Protein AF-A0A1J4TRE1-F1 (afdb_monomer_lite)

Structure (mmCIF, N/CA/C/O backbone):
data_AF-A0A1J4TRE1-F1
#
_entry.id   AF-A0A1J4TRE1-F1
#
loop_
_atom_site.group_PDB
_atom_site.id
_atom_site.type_symbol
_atom_site.label_atom_id
_atom_site.label_alt_id
_atom_site.label_comp_id
_atom_site.label_asym_id
_atom_site.label_entity_id
_atom_site.label_seq_id
_atom_site.pdbx_PDB_ins_code
_atom_site.Cartn_x
_atom_site.Cartn_y
_atom_site.Cartn_z
_atom_site.occupancy
_atom_site.B_iso_or_equiv
_atom_site.auth_seq_id
_atom_site.auth_comp_id
_atom_site.auth_asym_id
_atom_site.auth_atom_id
_atom_site.pdbx_PDB_model_num
ATOM 1 N N . MET A 1 1 ? -0.690 -12.722 19.734 1.00 59.72 1 MET A N 1
ATOM 2 C CA . MET A 1 1 ? -0.958 -13.624 18.593 1.00 59.72 1 MET A CA 1
ATOM 3 C C . MET A 1 1 ? 0.229 -13.499 17.655 1.00 59.72 1 MET A C 1
ATOM 5 O O . MET A 1 1 ? 0.713 -12.381 17.533 1.00 59.72 1 MET A O 1
ATOM 9 N N . ALA A 1 2 ? 0.776 -14.585 17.101 1.00 79.44 2 ALA A N 1
ATOM 10 C CA . ALA A 1 2 ? 1.912 -14.447 16.186 1.00 79.44 2 ALA A CA 1
ATOM 11 C C . ALA A 1 2 ? 1.437 -13.809 14.866 1.00 79.44 2 ALA A C 1
ATOM 13 O O . ALA A 1 2 ? 0.299 -14.026 14.460 1.00 79.44 2 ALA A O 1
ATOM 14 N N . GLU A 1 3 ? 2.286 -13.038 14.186 1.00 77.06 3 GLU A N 1
ATOM 15 C CA . GLU A 1 3 ? 1.974 -12.364 12.908 1.00 77.06 3 GLU A CA 1
ATOM 16 C C . GLU A 1 3 ? 1.335 -13.312 11.880 1.00 77.06 3 GLU A C 1
ATOM 18 O O . GLU A 1 3 ? 0.294 -13.013 11.297 1.00 77.06 3 GLU A O 1
ATOM 23 N N . LYS A 1 4 ? 1.909 -14.511 11.727 1.00 83.06 4 LYS A N 1
ATOM 24 C CA . LYS A 1 4 ? 1.388 -15.555 10.839 1.00 83.06 4 LYS A CA 1
ATOM 25 C C . LYS A 1 4 ? -0.062 -15.926 11.165 1.00 83.06 4 LYS A C 1
ATOM 27 O O . LYS A 1 4 ? -0.856 -16.160 10.258 1.00 83.06 4 LYS A O 1
ATOM 32 N N . ASP A 1 5 ? -0.424 -15.942 12.444 1.00 86.50 5 ASP A N 1
ATOM 33 C CA . ASP A 1 5 ? -1.793 -16.221 12.876 1.00 86.50 5 ASP A CA 1
ATOM 34 C C . ASP A 1 5 ? -2.732 -15.057 12.520 1.00 86.50 5 ASP A C 1
ATOM 36 O O . ASP A 1 5 ? -3.893 -15.292 12.178 1.00 86.50 5 ASP A O 1
ATOM 40 N N . MET A 1 6 ? -2.237 -13.810 12.539 1.00 87.31 6 MET A N 1
ATOM 41 C CA . MET A 1 6 ? -2.994 -12.634 12.091 1.00 87.31 6 MET A CA 1
ATOM 42 C C . MET A 1 6 ? -3.271 -12.683 10.593 1.00 87.31 6 MET A C 1
ATOM 44 O O . MET A 1 6 ? -4.428 -12.549 10.198 1.00 87.31 6 MET A O 1
ATOM 48 N N . VAL A 1 7 ? -2.251 -12.936 9.766 1.00 87.19 7 VAL A N 1
ATOM 49 C CA . VAL A 1 7 ? -2.420 -13.057 8.306 1.00 87.19 7 VAL A CA 1
ATOM 50 C C . VAL A 1 7 ? -3.433 -14.156 7.986 1.00 87.19 7 VAL A C 1
ATOM 52 O O . VAL A 1 7 ? -4.379 -13.920 7.236 1.00 87.19 7 VAL A O 1
ATOM 55 N N . ILE A 1 8 ? -3.318 -15.328 8.622 1.00 89.69 8 ILE A N 1
ATOM 56 C CA . ILE A 1 8 ? -4.273 -16.437 8.452 1.00 89.69 8 ILE A CA 1
ATOM 57 C C . ILE A 1 8 ? -5.691 -16.019 8.867 1.00 89.69 8 ILE A C 1
ATOM 59 O O . ILE A 1 8 ? -6.657 -16.339 8.172 1.00 89.69 8 ILE A O 1
ATOM 63 N N . SER A 1 9 ? -5.835 -15.318 9.993 1.00 88.88 9 SER A N 1
ATOM 64 C CA . SER A 1 9 ? -7.131 -14.840 10.485 1.00 88.88 9 SER A CA 1
ATOM 65 C C . SER A 1 9 ? -7.786 -13.858 9.507 1.00 88.88 9 SER A C 1
ATOM 67 O O . SER A 1 9 ? -8.938 -14.047 9.109 1.00 88.88 9 SER A O 1
ATOM 69 N N . HIS A 1 10 ? -7.039 -12.851 9.046 1.00 89.81 10 HIS A N 1
ATOM 70 C CA . HIS A 1 10 ? -7.529 -11.873 8.074 1.00 89.81 10 HIS A CA 1
ATOM 71 C C . HIS A 1 10 ? -7.847 -12.518 6.722 1.00 89.81 10 HIS A C 1
ATOM 73 O O . HIS A 1 10 ? -8.890 -12.217 6.145 1.00 89.81 10 HIS A O 1
ATOM 79 N N . THR A 1 11 ? -7.022 -13.465 6.272 1.00 89.88 11 THR A N 1
ATOM 80 C CA . THR A 1 11 ? -7.242 -14.242 5.043 1.00 89.88 11 THR A CA 1
ATOM 81 C C . THR A 1 11 ? -8.554 -15.016 5.107 1.00 89.88 11 THR A C 1
ATOM 83 O O . THR A 1 11 ? -9.373 -14.916 4.198 1.00 89.88 11 THR A O 1
ATOM 86 N N . LYS A 1 12 ? -8.820 -15.729 6.210 1.00 89.44 12 LYS A N 1
ATOM 87 C CA . LYS A 1 12 ? -10.092 -16.448 6.402 1.00 89.44 12 LYS A CA 1
ATOM 88 C C . LYS A 1 12 ? -11.298 -15.512 6.347 1.00 89.44 12 LYS A C 1
ATOM 90 O O . LYS A 1 12 ? -12.288 -15.843 5.700 1.00 89.44 12 LYS A O 1
ATOM 95 N N . ALA A 1 13 ? -11.210 -14.353 7.000 1.00 85.56 13 ALA A N 1
ATOM 96 C CA . ALA A 1 13 ? -12.284 -13.361 6.984 1.00 85.56 13 ALA A CA 1
ATOM 97 C C . ALA A 1 13 ? -12.532 -12.804 5.571 1.00 85.56 13 ALA A C 1
ATOM 99 O O . ALA A 1 13 ? -13.679 -12.680 5.151 1.00 85.56 13 ALA A O 1
ATOM 100 N N . LEU A 1 14 ? -11.466 -12.511 4.821 1.00 87.06 14 LEU A N 1
ATOM 101 C CA . LEU A 1 14 ? -11.552 -12.037 3.438 1.00 87.06 14 LEU A CA 1
ATOM 102 C C . LEU A 1 14 ? -12.154 -13.093 2.508 1.00 87.06 14 LEU A C 1
ATOM 104 O O . LEU A 1 14 ? -13.050 -12.781 1.730 1.00 87.06 14 LEU A O 1
ATOM 108 N N . LEU A 1 15 ? -11.721 -14.350 2.617 1.00 87.62 15 LEU A N 1
ATOM 109 C CA . LEU A 1 15 ? -12.290 -15.450 1.837 1.00 87.62 15 LEU A CA 1
ATOM 110 C C . LEU A 1 15 ? -13.786 -15.623 2.122 1.00 87.62 15 LEU A C 1
ATOM 112 O O . LEU A 1 15 ? -14.568 -15.744 1.183 1.00 87.62 15 LEU A O 1
ATOM 116 N N . ALA A 1 16 ? -14.201 -15.565 3.392 1.00 84.75 16 ALA A N 1
ATOM 117 C CA . ALA A 1 16 ? -15.616 -15.612 3.759 1.00 84.75 16 ALA A CA 1
ATOM 118 C C . ALA A 1 16 ? -16.402 -14.445 3.136 1.00 84.75 16 ALA A C 1
ATOM 120 O O . ALA A 1 16 ? -17.448 -14.664 2.524 1.00 84.75 16 ALA A O 1
ATOM 121 N N . TYR A 1 17 ? -15.867 -13.225 3.202 1.00 79.56 17 TYR A N 1
ATOM 122 C CA . TYR A 1 17 ? -16.469 -12.052 2.566 1.00 79.56 17 TYR A CA 1
ATOM 123 C C . TYR A 1 17 ? -16.642 -12.231 1.054 1.00 79.56 17 TYR A C 1
ATOM 125 O O . TYR A 1 17 ? -17.710 -11.965 0.518 1.00 79.56 17 TYR A O 1
ATOM 133 N N . PHE A 1 18 ? -15.650 -12.773 0.346 1.00 75.44 18 PHE A N 1
ATOM 134 C CA . PHE A 1 18 ? -15.783 -12.998 -1.097 1.00 75.44 18 PHE A CA 1
ATOM 135 C C . PHE A 1 18 ? -16.802 -14.080 -1.479 1.00 75.44 18 PHE A C 1
ATOM 137 O O . PHE A 1 18 ? -17.162 -14.167 -2.654 1.00 75.44 18 PHE A O 1
ATOM 144 N N . THR A 1 19 ? -17.286 -14.870 -0.516 1.00 75.00 19 THR A N 1
ATOM 145 C CA . THR A 1 19 ? -18.362 -15.855 -0.721 1.00 75.00 19 THR A CA 1
ATOM 146 C C . THR A 1 19 ? -19.760 -15.328 -0.390 1.00 75.00 19 THR A C 1
ATOM 148 O O . THR A 1 19 ? -20.746 -15.924 -0.823 1.00 75.00 19 THR A O 1
ATOM 151 N N . VAL A 1 20 ? -19.874 -14.205 0.327 1.00 65.69 20 VAL A N 1
ATOM 152 C CA . VAL A 1 20 ? -21.154 -13.646 0.784 1.00 65.69 20 VAL A CA 1
ATOM 153 C C . VAL A 1 20 ? -21.282 -12.207 0.288 1.00 65.69 20 VAL A C 1
ATOM 155 O O . VAL A 1 20 ? -20.451 -11.360 0.589 1.00 65.69 20 VAL A O 1
ATOM 158 N N . LYS A 1 21 ? -22.337 -11.894 -0.476 1.00 54.06 21 LYS A N 1
ATOM 159 C CA . LYS A 1 21 ? -22.623 -10.502 -0.858 1.00 54.06 21 LYS A CA 1
ATOM 160 C C . LYS A 1 21 ? -23.044 -9.722 0.380 1.00 54.06 21 LYS A C 1
ATOM 162 O O . LYS A 1 21 ? -24.161 -9.894 0.857 1.00 54.06 21 LYS A O 1
ATOM 167 N N . ASP A 1 22 ? -22.150 -8.882 0.874 1.00 57.28 22 ASP A N 1
ATOM 168 C CA . ASP A 1 22 ? -22.433 -8.040 2.025 1.00 57.28 22 ASP A CA 1
ATOM 169 C C . ASP A 1 22 ? -23.392 -6.895 1.650 1.00 57.28 22 ASP A C 1
ATOM 171 O O . ASP A 1 22 ? -23.288 -6.306 0.569 1.00 57.28 22 ASP A O 1
ATOM 175 N N . THR A 1 23 ? -24.352 -6.618 2.534 1.00 53.03 23 THR A N 1
ATOM 176 C C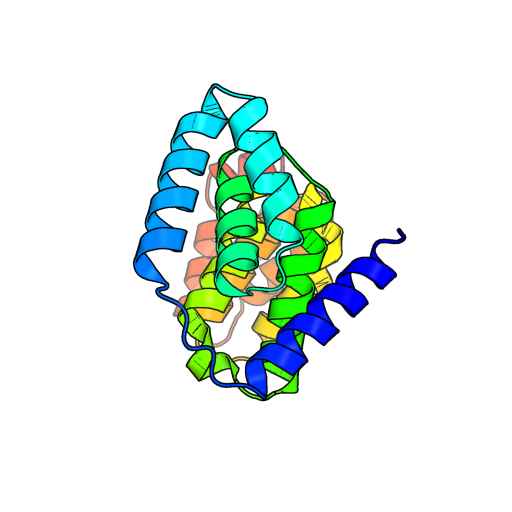A . THR A 1 23 ? -25.500 -5.714 2.310 1.00 53.03 23 THR A CA 1
ATOM 177 C C . THR A 1 23 ? -25.511 -4.490 3.233 1.00 53.03 23 THR A C 1
ATOM 179 O O . THR A 1 23 ? -26.539 -3.827 3.354 1.00 53.03 23 THR A O 1
ATOM 182 N N . GLU A 1 24 ? -24.407 -4.171 3.908 1.00 60.53 24 GLU A N 1
ATOM 183 C CA . GLU A 1 24 ? -24.349 -3.009 4.806 1.00 60.53 24 GLU A CA 1
ATOM 184 C C . GLU A 1 24 ? -24.150 -1.665 4.082 1.00 60.53 24 GLU A C 1
ATOM 186 O O . GLU A 1 24 ? -23.524 -1.577 3.021 1.00 60.53 24 GLU A O 1
ATOM 191 N N . ASP A 1 25 ? -24.671 -0.594 4.696 1.00 66.06 25 ASP A N 1
ATOM 192 C CA . ASP A 1 25 ? -24.562 0.789 4.222 1.00 66.06 25 ASP A CA 1
ATOM 193 C C . ASP A 1 25 ? -23.123 1.319 4.368 1.00 66.06 25 ASP A C 1
ATOM 195 O O . ASP A 1 25 ? -22.737 1.986 5.332 1.00 66.06 25 ASP A O 1
ATOM 199 N N . TYR A 1 26 ? -22.309 0.984 3.369 1.00 69.12 26 TYR A N 1
ATOM 200 C CA . TYR A 1 26 ? -20.893 1.323 3.245 1.00 69.12 26 TYR A CA 1
ATOM 201 C C . TYR A 1 26 ? -20.577 2.813 3.453 1.00 69.12 26 TYR A C 1
ATOM 203 O O . TYR A 1 26 ? -19.508 3.148 3.968 1.00 69.12 26 TYR A O 1
ATOM 211 N N . ARG A 1 27 ? -21.483 3.722 3.063 1.00 72.88 27 ARG A N 1
ATOM 212 C CA . ARG A 1 27 ? -21.209 5.169 3.095 1.00 72.88 27 ARG A CA 1
ATOM 213 C C . ARG A 1 27 ? -21.063 5.699 4.516 1.00 72.88 27 ARG A C 1
ATOM 215 O O . ARG A 1 27 ? -20.089 6.388 4.799 1.00 72.88 27 ARG A O 1
ATOM 222 N N . SER A 1 28 ? -21.969 5.326 5.418 1.00 76.88 28 SER A N 1
ATOM 223 C CA . SER A 1 28 ? -21.939 5.805 6.807 1.00 76.88 28 SER A CA 1
ATOM 224 C C . SER A 1 28 ? -20.684 5.338 7.559 1.00 76.88 28 SER A C 1
ATOM 226 O O . SER A 1 28 ? -20.079 6.103 8.318 1.00 76.88 28 SER A O 1
ATOM 228 N N . ILE A 1 29 ? -20.244 4.103 7.299 1.00 80.25 29 ILE A N 1
ATOM 229 C CA . ILE A 1 29 ? -19.014 3.540 7.869 1.00 80.25 29 ILE A CA 1
ATOM 230 C C . ILE A 1 29 ? -17.786 4.294 7.352 1.00 80.25 29 ILE A C 1
ATOM 232 O O . ILE A 1 29 ? -16.913 4.663 8.140 1.00 80.25 29 ILE A O 1
ATOM 236 N N . TYR A 1 30 ? -17.720 4.542 6.042 1.00 82.69 30 TYR A N 1
ATOM 237 C CA . TYR A 1 30 ? -16.598 5.251 5.434 1.00 82.69 30 TYR A CA 1
ATOM 238 C C . TYR A 1 30 ? -16.451 6.678 5.979 1.00 82.69 30 TYR A C 1
ATOM 240 O O . TYR A 1 30 ? -15.351 7.068 6.371 1.00 82.69 30 TYR A O 1
ATOM 248 N N . ASP A 1 31 ? -17.553 7.426 6.077 1.00 87.19 31 ASP A N 1
ATOM 249 C CA . ASP A 1 31 ? -17.539 8.797 6.600 1.00 87.19 31 ASP A CA 1
ATOM 250 C C . ASP A 1 31 ? -17.068 8.838 8.062 1.00 87.19 31 ASP A C 1
ATOM 252 O O . ASP A 1 31 ? -16.237 9.669 8.430 1.00 87.19 31 ASP A O 1
ATOM 256 N N . THR A 1 32 ? -17.505 7.868 8.872 1.00 88.56 32 THR A N 1
ATOM 257 C CA . THR A 1 32 ? -17.070 7.734 10.271 1.00 88.56 32 THR A CA 1
ATOM 258 C C . THR A 1 32 ? -15.569 7.447 10.377 1.00 88.56 32 THR A C 1
ATOM 260 O O . THR A 1 32 ? -14.871 8.035 11.203 1.00 88.56 32 THR A O 1
ATOM 263 N N . ILE A 1 33 ? -15.039 6.543 9.547 1.00 91.56 33 ILE A N 1
ATOM 264 C CA . ILE A 1 33 ? -13.604 6.218 9.544 1.00 91.56 33 ILE A CA 1
ATOM 265 C C . ILE A 1 33 ? -12.779 7.424 9.088 1.00 91.56 33 ILE A C 1
ATOM 267 O O . ILE A 1 33 ? -11.728 7.706 9.667 1.00 91.56 33 ILE A O 1
ATOM 271 N N . LYS A 1 34 ? -13.271 8.172 8.097 1.00 90.25 34 LYS A N 1
ATOM 272 C CA . LYS A 1 34 ? -12.626 9.395 7.621 1.00 90.25 34 LYS A CA 1
ATOM 273 C C . LYS A 1 34 ? -12.533 10.455 8.721 1.00 90.25 34 LYS A C 1
ATOM 275 O O . LYS A 1 34 ? -11.462 11.032 8.900 1.00 90.25 34 LYS A O 1
ATOM 280 N N . GLU A 1 35 ? -13.602 10.673 9.483 1.00 91.81 35 GLU A N 1
ATOM 281 C CA . GLU A 1 35 ? -13.588 11.591 10.630 1.00 91.81 35 GLU A CA 1
ATOM 282 C C . GLU A 1 35 ? -12.610 11.115 11.716 1.00 91.81 35 GLU A C 1
ATOM 284 O O . GLU A 1 35 ? -11.786 11.885 12.212 1.00 91.81 35 GLU A O 1
ATOM 289 N N . LEU A 1 36 ? -12.623 9.816 12.037 1.00 91.12 36 LEU A N 1
ATOM 290 C CA . LEU A 1 36 ? -11.675 9.232 12.989 1.00 91.12 36 LEU A CA 1
ATOM 291 C C . LEU A 1 36 ? -10.221 9.414 12.546 1.00 91.12 36 LEU A C 1
ATOM 293 O O . LEU A 1 36 ? -9.364 9.677 13.391 1.00 91.12 36 LEU A O 1
ATOM 297 N N . ARG A 1 37 ? -9.932 9.315 11.244 1.00 91.88 37 ARG A N 1
ATOM 298 C CA . ARG A 1 37 ? -8.603 9.595 10.686 1.00 91.88 37 ARG A CA 1
ATOM 299 C C . ARG A 1 37 ? -8.187 11.036 10.958 1.00 91.88 37 ARG A C 1
ATOM 301 O O . ARG A 1 37 ? -7.088 11.254 11.458 1.00 91.88 37 ARG A O 1
ATOM 308 N N . GLU A 1 38 ? -9.052 12.005 10.678 1.00 92.31 38 GLU A N 1
ATOM 309 C CA . GLU A 1 38 ? -8.764 13.425 10.923 1.00 92.31 38 GLU A CA 1
ATOM 310 C C . GLU A 1 38 ? -8.499 13.695 12.413 1.00 92.31 38 GLU A C 1
ATOM 312 O O . GLU A 1 38 ? -7.501 14.321 12.767 1.00 92.31 38 GLU A O 1
ATOM 317 N N . LEU A 1 39 ? -9.316 13.124 13.301 1.00 91.19 39 LEU A N 1
ATOM 318 C CA . LEU A 1 39 ? -9.144 13.262 14.750 1.00 91.19 39 LEU A CA 1
ATOM 319 C C . LEU A 1 39 ? -7.900 12.542 15.285 1.00 91.19 39 LEU A C 1
ATOM 321 O O . LEU A 1 39 ? -7.310 12.973 16.278 1.00 91.19 39 LEU A O 1
ATOM 325 N N . SER A 1 40 ? -7.487 11.443 14.654 1.00 89.69 40 SER A N 1
ATOM 326 C CA . SER A 1 40 ? -6.373 10.615 15.129 1.00 89.69 40 SER A CA 1
ATOM 327 C C . SER A 1 40 ? -5.008 11.301 15.064 1.00 89.69 40 SER A C 1
ATOM 329 O O . SER A 1 40 ? -4.102 10.895 15.789 1.00 89.69 40 SER A O 1
ATOM 331 N N . PHE A 1 41 ? -4.866 12.377 14.282 1.00 87.19 41 PHE A N 1
ATOM 332 C CA . PHE A 1 41 ? -3.655 13.204 14.286 1.00 87.19 41 PHE A CA 1
ATOM 333 C C . PHE A 1 41 ? -3.433 13.938 15.615 1.00 87.19 41 PHE A C 1
ATOM 335 O O . PHE A 1 41 ? -2.298 14.283 15.936 1.00 87.19 41 PHE A O 1
ATOM 342 N N . SER A 1 42 ? -4.494 14.163 16.393 1.00 87.75 42 SER A N 1
ATOM 343 C CA . SER A 1 42 ? -4.446 14.892 17.667 1.00 87.75 42 SER A CA 1
ATOM 344 C C . SER A 1 42 ? -5.063 14.134 18.848 1.00 87.75 42 SER A C 1
ATOM 346 O O . SER A 1 42 ? -5.134 14.683 19.945 1.00 87.75 42 SER A O 1
ATOM 348 N N . SER A 1 43 ? -5.546 12.901 18.653 1.00 89.12 43 SER A N 1
ATOM 349 C CA . SER A 1 43 ? -6.264 12.133 19.678 1.00 89.12 43 SER A CA 1
ATOM 350 C C . SER A 1 43 ? -5.901 10.650 19.668 1.00 89.12 43 SER A C 1
ATOM 352 O O . SER A 1 43 ? -6.302 9.890 18.780 1.00 89.12 43 SER A O 1
ATOM 354 N N . ASP A 1 44 ? -5.236 10.204 20.737 1.00 87.69 44 ASP A N 1
ATOM 355 C CA . ASP A 1 44 ? -4.960 8.783 20.971 1.00 87.69 44 ASP A CA 1
ATOM 356 C C . ASP A 1 44 ? -6.243 7.958 21.126 1.00 87.69 44 ASP A C 1
ATOM 358 O O . ASP A 1 44 ? -6.262 6.771 20.807 1.00 87.69 44 ASP A O 1
ATOM 362 N N . VAL A 1 45 ? -7.348 8.568 21.569 1.00 89.12 45 VAL A N 1
ATOM 363 C CA . VAL A 1 45 ? -8.648 7.886 21.660 1.00 89.12 45 VAL A CA 1
ATOM 364 C C . VAL A 1 45 ? -9.164 7.528 20.267 1.00 89.12 45 VAL A C 1
ATOM 366 O O . VAL A 1 45 ? -9.589 6.391 20.050 1.00 89.12 45 VAL A O 1
ATOM 369 N N . ALA A 1 46 ? -9.088 8.460 19.312 1.00 89.31 46 ALA A N 1
ATOM 370 C CA . ALA A 1 46 ? -9.505 8.220 17.929 1.00 89.31 46 ALA A CA 1
ATOM 371 C C . ALA A 1 46 ? -8.605 7.180 17.248 1.00 89.31 46 ALA A C 1
ATOM 373 O O . ALA A 1 46 ? -9.094 6.237 16.625 1.00 89.31 46 ALA A O 1
ATOM 374 N N . LYS A 1 47 ? -7.291 7.272 17.463 1.00 88.69 47 LYS A N 1
ATOM 375 C CA . LYS A 1 47 ? -6.326 6.272 16.996 1.00 88.69 47 LYS A CA 1
ATOM 376 C C . LYS A 1 47 ? -6.601 4.878 17.572 1.00 88.69 47 LYS A C 1
ATOM 378 O O . LYS A 1 47 ? -6.694 3.912 16.823 1.00 88.69 47 LYS A O 1
ATOM 383 N N . ASN A 1 48 ? -6.823 4.766 18.882 1.00 88.75 48 ASN A N 1
ATOM 384 C CA . ASN A 1 48 ? -7.190 3.501 19.527 1.00 88.75 48 ASN A CA 1
ATOM 385 C C . ASN A 1 48 ? -8.532 2.956 19.027 1.00 88.75 48 ASN A C 1
ATOM 387 O O . ASN A 1 48 ? -8.734 1.742 18.992 1.00 88.75 48 ASN A O 1
ATOM 391 N N . LYS A 1 49 ? -9.464 3.830 18.630 1.00 90.88 49 LYS A N 1
ATOM 392 C CA . LYS A 1 49 ? -10.708 3.399 17.991 1.00 90.88 49 LYS A CA 1
ATOM 393 C C . LYS A 1 49 ? -10.432 2.782 16.620 1.00 90.88 49 LYS A C 1
ATOM 395 O O . LYS A 1 49 ? -10.924 1.683 16.385 1.00 90.88 49 LYS A O 1
ATOM 400 N N . LEU A 1 50 ? -9.616 3.414 15.774 1.00 90.94 50 LEU A N 1
ATOM 401 C CA . LEU A 1 50 ? -9.196 2.848 14.483 1.00 90.94 50 LEU A CA 1
ATOM 402 C C . LEU A 1 50 ? -8.488 1.492 14.654 1.00 90.94 50 LEU A C 1
ATOM 404 O O . LEU A 1 50 ? -8.804 0.545 13.939 1.00 90.94 50 LEU A O 1
ATOM 408 N N . LEU A 1 51 ? -7.616 1.358 15.660 1.00 90.19 51 LEU A N 1
ATOM 409 C CA . LEU A 1 51 ? -6.955 0.087 15.998 1.00 90.19 51 LEU A CA 1
ATOM 410 C C . LEU A 1 51 ? -7.932 -1.021 16.396 1.00 90.19 51 LEU A C 1
ATOM 412 O O . LEU A 1 51 ? -7.708 -2.189 16.114 1.00 90.19 51 LEU A O 1
ATOM 416 N N . LYS A 1 52 ? -9.051 -0.696 17.038 1.00 89.94 52 LYS A N 1
ATOM 417 C CA . LYS A 1 52 ? -10.073 -1.713 17.325 1.00 89.94 52 LYS A CA 1
ATOM 418 C C . LYS A 1 52 ? -10.820 -2.137 16.061 1.00 89.94 52 LYS A C 1
ATOM 420 O O . LYS A 1 52 ? -11.234 -3.287 15.955 1.00 89.94 52 LYS A O 1
ATOM 425 N N . LEU A 1 53 ? -10.994 -1.224 15.108 1.00 90.44 53 LEU A N 1
ATOM 426 C CA . LEU A 1 53 ? -11.772 -1.463 13.893 1.00 90.44 53 LEU A CA 1
ATOM 427 C C . LEU A 1 53 ? -11.056 -2.358 12.868 1.00 90.44 53 LEU A C 1
ATOM 429 O O . LEU A 1 53 ? -11.738 -2.999 12.071 1.00 90.44 53 LEU A O 1
ATOM 433 N N . ILE A 1 54 ? -9.726 -2.509 12.924 1.00 90.50 54 ILE A N 1
ATOM 434 C CA . ILE A 1 54 ? -9.014 -3.499 12.085 1.00 90.50 54 ILE A CA 1
ATOM 435 C C . ILE A 1 54 ? -9.376 -4.955 12.437 1.00 90.50 54 ILE A C 1
ATOM 437 O O . ILE A 1 54 ? -9.178 -5.865 11.633 1.00 90.50 54 ILE A O 1
ATOM 441 N N . TYR A 1 55 ? -9.984 -5.182 13.603 1.00 88.00 55 TYR A N 1
ATOM 442 C CA . TYR A 1 55 ? -10.524 -6.480 14.014 1.00 88.00 55 TYR A CA 1
ATOM 443 C C . TYR A 1 55 ? -12.014 -6.650 13.690 1.00 88.00 55 TYR A C 1
ATOM 445 O O . TYR A 1 55 ? -12.600 -7.662 14.062 1.00 88.00 55 TYR A O 1
ATOM 453 N N . SER A 1 56 ? -12.634 -5.690 12.995 1.00 86.69 56 SER A N 1
ATOM 454 C CA . SER A 1 56 ? -14.029 -5.797 12.558 1.00 86.69 56 SER A CA 1
ATOM 455 C C . SER A 1 56 ? -14.248 -7.025 11.667 1.00 86.69 56 SER A C 1
ATOM 457 O O . SER A 1 56 ? -13.378 -7.402 10.873 1.00 86.69 56 SER A O 1
ATOM 459 N N . GLU A 1 57 ? -15.424 -7.640 11.767 1.00 82.94 57 GLU A N 1
ATOM 460 C CA . GLU A 1 57 ? -15.855 -8.691 10.838 1.00 82.94 57 GLU A CA 1
ATOM 461 C C . GLU A 1 57 ? -16.146 -8.107 9.448 1.00 82.94 57 GLU A C 1
ATOM 463 O O . GLU A 1 57 ? -15.822 -8.731 8.438 1.00 82.94 57 GLU A O 1
ATOM 468 N N . ASN A 1 58 ? -16.629 -6.860 9.393 1.00 84.56 58 ASN A N 1
ATOM 469 C CA . ASN A 1 58 ? -16.862 -6.131 8.152 1.00 84.56 58 ASN A CA 1
ATOM 470 C C . ASN A 1 58 ? -15.524 -5.749 7.485 1.00 84.56 58 ASN A C 1
ATOM 472 O O . ASN A 1 58 ? -14.712 -4.993 8.036 1.00 84.56 58 ASN A O 1
ATOM 476 N N . ILE A 1 59 ? -15.299 -6.257 6.270 1.00 83.69 59 ILE A N 1
ATOM 477 C CA . ILE A 1 59 ? -14.046 -6.064 5.525 1.00 83.69 59 ILE A CA 1
ATOM 478 C C . ILE A 1 59 ? -13.816 -4.607 5.132 1.00 83.69 59 ILE A C 1
ATOM 480 O O . ILE A 1 59 ? -12.689 -4.129 5.246 1.00 83.69 59 ILE A O 1
ATOM 484 N N . ASN A 1 60 ? -14.858 -3.873 4.740 1.00 85.56 60 ASN A N 1
ATOM 485 C CA . ASN A 1 60 ? -14.722 -2.460 4.380 1.00 85.56 60 ASN A CA 1
ATOM 486 C C . ASN A 1 60 ? -14.258 -1.627 5.580 1.00 85.56 60 ASN A C 1
ATOM 488 O O . ASN A 1 60 ? -13.343 -0.815 5.461 1.00 85.56 60 ASN A O 1
ATOM 492 N N . THR A 1 61 ? -14.840 -1.883 6.753 1.00 88.56 61 THR A N 1
ATOM 493 C CA . THR A 1 61 ? -14.446 -1.252 8.018 1.00 88.56 61 THR A CA 1
ATOM 494 C C . THR A 1 61 ? -12.985 -1.537 8.330 1.00 88.56 61 THR A C 1
ATOM 496 O O . THR A 1 61 ? -12.219 -0.621 8.628 1.00 88.56 61 THR A O 1
ATOM 499 N N . LYS A 1 62 ? -12.593 -2.809 8.232 1.00 90.00 62 LYS A N 1
ATOM 500 C CA . LYS A 1 62 ? -11.229 -3.274 8.485 1.00 90.00 62 LYS A CA 1
ATOM 501 C C . LYS A 1 62 ? -10.218 -2.599 7.557 1.00 90.00 62 LYS A C 1
ATOM 503 O O . LYS A 1 62 ? -9.248 -2.021 8.042 1.00 90.00 62 LYS A O 1
ATOM 508 N N . MET A 1 63 ? -10.474 -2.626 6.250 1.00 89.44 63 MET A N 1
ATOM 509 C CA . MET A 1 63 ? -9.575 -2.085 5.229 1.00 89.44 63 MET A CA 1
ATOM 510 C C . MET A 1 63 ? -9.431 -0.568 5.320 1.00 89.44 63 MET A C 1
ATOM 512 O O . MET A 1 63 ? -8.311 -0.063 5.316 1.00 89.44 63 MET A O 1
ATOM 516 N N . HIS A 1 64 ? -10.534 0.168 5.466 1.00 90.56 64 HIS A N 1
ATOM 517 C CA . HIS A 1 64 ? -10.474 1.629 5.592 1.00 90.56 64 HIS A CA 1
ATOM 518 C C . HIS A 1 64 ? -9.849 2.078 6.909 1.00 90.56 64 HIS A C 1
ATOM 520 O O . HIS A 1 64 ? -9.152 3.091 6.945 1.00 90.56 64 HIS A O 1
ATOM 526 N N . SER A 1 65 ? -10.043 1.323 7.993 1.00 91.50 65 SER A N 1
ATOM 527 C CA . SER A 1 65 ? -9.385 1.621 9.271 1.00 91.50 65 SER A CA 1
ATOM 528 C C . SER A 1 65 ? -7.878 1.390 9.185 1.00 91.50 65 SER A C 1
ATOM 530 O O . SER A 1 65 ? -7.104 2.230 9.643 1.00 91.50 65 SER A O 1
ATOM 532 N N . ALA A 1 66 ? -7.459 0.290 8.552 1.00 91.50 66 ALA A N 1
ATOM 533 C CA . ALA A 1 66 ? -6.058 -0.008 8.268 1.00 91.50 66 ALA A CA 1
ATOM 534 C C . ALA A 1 66 ? -5.418 1.074 7.379 1.00 91.50 66 ALA A C 1
ATOM 536 O O . ALA A 1 66 ? -4.345 1.591 7.697 1.00 91.50 66 ALA A O 1
ATOM 537 N N . GLU A 1 67 ? -6.102 1.483 6.307 1.00 91.25 67 GLU A N 1
ATOM 538 C CA . GLU A 1 67 ? -5.660 2.578 5.439 1.00 91.25 67 GLU A CA 1
ATOM 539 C C . GLU A 1 67 ? -5.524 3.888 6.219 1.00 91.25 67 GLU A C 1
ATOM 541 O O . GLU A 1 67 ? -4.476 4.533 6.161 1.00 91.25 67 GLU A O 1
ATOM 546 N N . SER A 1 68 ? -6.521 4.237 7.030 1.00 91.38 68 SER A N 1
ATOM 547 C CA . SER A 1 68 ? -6.514 5.459 7.836 1.00 91.38 68 SER A CA 1
ATOM 548 C C . SER A 1 68 ? -5.352 5.497 8.823 1.00 91.38 68 SER A C 1
ATOM 550 O O . SER A 1 68 ? -4.687 6.526 8.953 1.00 91.38 68 SER A O 1
ATOM 552 N N . LEU A 1 69 ? -5.037 4.367 9.461 1.00 90.31 69 LEU A N 1
ATOM 553 C CA . LEU A 1 69 ? -3.884 4.247 10.353 1.00 90.31 69 LEU A CA 1
ATOM 554 C C . LEU A 1 69 ? -2.558 4.505 9.622 1.00 90.31 69 LEU A C 1
ATOM 556 O O . LEU A 1 69 ? -1.658 5.095 10.223 1.00 90.31 69 LEU A O 1
ATOM 560 N N . SER A 1 70 ? -2.452 4.180 8.327 1.00 88.19 70 SER A N 1
ATOM 561 C CA . SER A 1 70 ? -1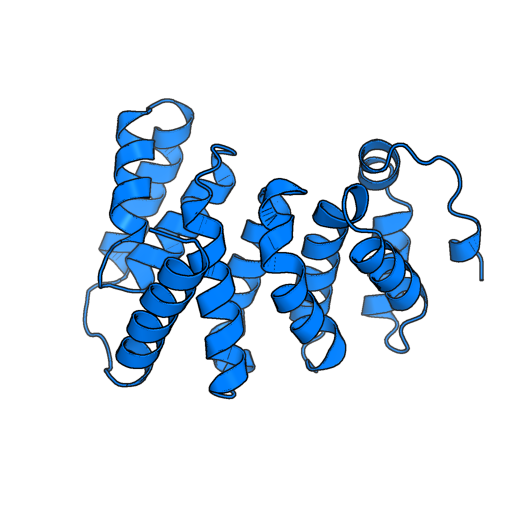.238 4.444 7.533 1.00 88.19 70 SER A CA 1
ATOM 562 C C . SER A 1 70 ? -0.922 5.934 7.366 1.00 88.19 70 SER A C 1
ATOM 564 O O . SER A 1 70 ? 0.244 6.305 7.241 1.00 88.19 70 SER A O 1
ATOM 566 N N . PHE A 1 71 ? -1.924 6.816 7.445 1.00 86.19 71 PHE A N 1
ATOM 567 C CA . PHE A 1 71 ? -1.716 8.270 7.384 1.00 86.19 71 PHE A CA 1
ATOM 568 C C . PHE A 1 71 ? -1.185 8.857 8.686 1.00 86.19 71 PHE A C 1
ATOM 570 O O . PHE A 1 71 ? -0.478 9.861 8.678 1.00 86.19 71 PHE A O 1
ATOM 577 N N . THR A 1 72 ? -1.503 8.226 9.810 1.00 77.75 72 THR A N 1
ATOM 578 C CA . THR A 1 72 ? -1.138 8.745 11.132 1.00 77.75 72 THR A CA 1
ATOM 579 C C . THR A 1 72 ? 0.336 8.534 11.468 1.00 77.75 72 THR A C 1
ATOM 581 O O . THR A 1 72 ? 0.793 9.018 12.501 1.00 77.75 72 THR A O 1
ATOM 584 N N . LYS A 1 73 ? 1.069 7.753 10.651 1.00 64.50 73 LYS A N 1
ATOM 585 C CA . LYS A 1 73 ? 2.440 7.247 10.891 1.00 64.50 73 LYS A CA 1
ATOM 586 C C . LYS A 1 73 ? 2.650 6.568 12.247 1.00 64.50 73 LYS A C 1
ATOM 588 O O . LYS A 1 73 ? 3.763 6.165 12.593 1.00 64.50 73 LYS A O 1
ATOM 593 N N . SER A 1 74 ? 1.581 6.408 13.013 1.00 62.06 74 SER A N 1
ATOM 594 C CA . SER A 1 74 ? 1.560 5.556 14.167 1.00 62.06 74 SER A CA 1
ATOM 595 C C . SER A 1 74 ? 1.466 4.137 13.651 1.00 62.06 74 SER A C 1
ATOM 597 O O . SER A 1 74 ? 0.619 3.824 12.820 1.00 62.06 74 SER A O 1
ATOM 599 N N . PHE A 1 75 ? 2.441 3.329 14.038 1.00 63.47 75 PHE A N 1
ATOM 600 C CA . PHE A 1 75 ? 2.659 2.017 13.464 1.00 63.47 75 PHE A CA 1
ATOM 601 C C . PHE A 1 75 ? 2.074 0.959 14.392 1.00 63.47 75 PHE A C 1
ATOM 603 O O . PHE A 1 75 ? 2.725 0.578 15.364 1.00 63.47 75 PHE A O 1
ATOM 610 N N . PRO A 1 76 ? 0.847 0.495 14.137 1.00 69.06 76 PRO A N 1
ATOM 611 C CA . PRO A 1 76 ? 0.456 -0.820 14.582 1.00 69.06 76 PRO A CA 1
ATOM 612 C C . PRO A 1 76 ? 1.040 -1.841 13.610 1.00 69.06 76 PRO A C 1
ATOM 614 O O . PRO A 1 76 ? 0.612 -1.933 12.461 1.00 69.06 76 PRO A O 1
ATOM 617 N N . GLU A 1 77 ? 1.990 -2.640 14.089 1.00 76.62 77 GLU A N 1
ATOM 618 C CA . GLU A 1 77 ? 2.459 -3.859 13.407 1.00 76.62 77 GLU A CA 1
ATOM 619 C C . GLU A 1 77 ? 1.284 -4.707 12.892 1.00 76.62 77 GLU A C 1
ATOM 621 O O . GLU A 1 77 ? 1.348 -5.311 11.829 1.00 76.62 77 GLU A O 1
ATOM 626 N N . GLU A 1 78 ? 0.167 -4.650 13.615 1.00 81.25 78 GLU A N 1
ATOM 627 C CA . GLU A 1 78 ? -1.104 -5.322 13.363 1.00 81.25 78 GLU A CA 1
ATOM 628 C C . GLU A 1 78 ? -1.783 -4.959 12.029 1.00 81.25 78 GLU A C 1
ATOM 630 O O . GLU A 1 78 ? -2.599 -5.734 11.535 1.00 81.25 78 GLU A O 1
ATOM 635 N N . VAL A 1 79 ? -1.459 -3.813 11.419 1.00 88.56 79 VAL A N 1
ATOM 636 C CA . VAL A 1 79 ? -2.053 -3.395 10.134 1.00 88.56 79 VAL A CA 1
ATOM 637 C C . VAL A 1 79 ? -1.395 -4.085 8.938 1.00 88.56 79 VAL A C 1
ATOM 639 O O . VAL A 1 79 ? -2.071 -4.364 7.947 1.00 88.56 79 VAL A O 1
ATOM 642 N N . ILE A 1 80 ? -0.101 -4.404 9.018 1.00 89.38 80 ILE A N 1
ATOM 643 C CA . ILE A 1 80 ? 0.628 -5.038 7.909 1.00 89.38 80 ILE A CA 1
ATOM 644 C C . ILE A 1 80 ? 0.008 -6.397 7.521 1.00 89.38 80 ILE A C 1
ATOM 646 O O . ILE A 1 80 ? -0.277 -6.584 6.332 1.00 89.38 80 ILE A O 1
ATOM 650 N N . PRO A 1 81 ? -0.345 -7.284 8.478 1.00 91.06 81 PRO A N 1
ATOM 651 C CA . PRO A 1 81 ? -1.061 -8.523 8.186 1.00 91.06 81 PRO A CA 1
ATOM 652 C C . PRO A 1 81 ? -2.384 -8.356 7.433 1.00 91.06 81 PRO A C 1
ATOM 654 O O . PRO A 1 81 ? -2.762 -9.239 6.663 1.00 91.06 81 PRO A O 1
ATOM 657 N N . VAL A 1 82 ? -3.098 -7.241 7.635 1.00 91.88 82 VAL A N 1
ATOM 658 C CA . VAL A 1 82 ? -4.359 -6.958 6.929 1.00 91.88 82 VAL A CA 1
ATOM 659 C C . VAL A 1 82 ? -4.093 -6.749 5.440 1.00 91.88 82 VAL A C 1
ATOM 661 O O . VAL A 1 82 ? -4.763 -7.352 4.601 1.00 91.88 82 VAL A O 1
ATOM 664 N N . PHE A 1 83 ? -3.093 -5.931 5.101 1.00 92.94 83 PHE A N 1
ATOM 665 C CA . PHE A 1 83 ? -2.743 -5.669 3.705 1.00 92.94 83 PHE A CA 1
ATOM 666 C C . PHE A 1 83 ? -2.134 -6.888 3.020 1.00 92.94 83 PHE A C 1
ATOM 668 O O . PHE A 1 83 ? -2.482 -7.157 1.873 1.00 92.94 83 PHE A O 1
ATOM 675 N N . GLN A 1 84 ? -1.287 -7.654 3.715 1.00 92.62 84 GLN A N 1
ATOM 676 C CA . GLN A 1 84 ? -0.741 -8.907 3.183 1.00 92.62 84 GLN A CA 1
ATOM 677 C C . GLN A 1 84 ? -1.854 -9.885 2.817 1.00 92.62 84 GLN A C 1
ATOM 679 O O . GLN A 1 84 ? -1.896 -10.350 1.681 1.00 92.62 84 GLN A O 1
ATOM 684 N N . ALA A 1 85 ? -2.800 -10.120 3.732 1.00 92.50 85 ALA A N 1
ATOM 685 C CA . ALA A 1 85 ? -3.931 -11.004 3.476 1.00 92.50 85 ALA A CA 1
ATOM 686 C C . ALA A 1 85 ? -4.756 -10.541 2.263 1.00 92.50 85 ALA A C 1
ATOM 688 O O . ALA A 1 85 ? -5.189 -11.355 1.452 1.00 92.50 85 ALA A O 1
ATOM 689 N N . PHE A 1 86 ? -4.943 -9.230 2.094 1.00 93.06 86 PHE A N 1
ATOM 690 C CA . PHE A 1 86 ? -5.669 -8.690 0.946 1.00 93.06 86 PHE A CA 1
ATOM 691 C C . PHE A 1 86 ? -4.922 -8.902 -0.380 1.00 93.06 86 PHE A C 1
ATOM 693 O O . PHE A 1 86 ? -5.519 -9.352 -1.359 1.00 93.06 86 PHE A O 1
ATOM 700 N N . LEU A 1 87 ? -3.615 -8.616 -0.403 1.00 92.38 87 LEU A N 1
ATOM 701 C CA . LEU A 1 87 ? -2.750 -8.852 -1.561 1.00 92.38 87 LEU A CA 1
ATOM 702 C C . LEU A 1 87 ? -2.701 -10.343 -1.938 1.00 92.38 87 LEU A C 1
ATOM 704 O O . LEU A 1 87 ? -2.709 -10.673 -3.124 1.00 92.38 87 LEU A O 1
ATOM 708 N N . GLU A 1 88 ? -2.663 -11.241 -0.952 1.00 91.69 88 GLU A N 1
ATOM 709 C CA . GLU A 1 88 ? -2.669 -12.693 -1.169 1.00 91.69 88 GLU A CA 1
ATOM 710 C C . GLU A 1 88 ? -3.996 -13.170 -1.751 1.00 91.69 88 GLU A C 1
ATOM 712 O O . GLU A 1 88 ? -4.005 -13.795 -2.812 1.00 91.69 88 GLU A O 1
ATOM 717 N N . VAL A 1 89 ? -5.116 -12.826 -1.109 1.00 91.44 89 VAL A N 1
ATOM 718 C CA . VAL A 1 89 ? -6.440 -13.317 -1.511 1.00 91.44 89 VAL A CA 1
ATOM 719 C C . VAL A 1 89 ? -6.831 -12.824 -2.901 1.00 91.44 89 VAL A C 1
ATOM 721 O O . VAL A 1 89 ? -7.344 -13.613 -3.691 1.00 91.44 89 VAL A O 1
ATOM 724 N N . ALA A 1 90 ? -6.571 -11.557 -3.233 1.00 90.06 90 ALA A N 1
ATOM 725 C CA . ALA A 1 90 ? -6.891 -11.028 -4.560 1.00 90.06 90 ALA A CA 1
ATOM 726 C C . ALA A 1 90 ? -6.179 -11.809 -5.677 1.00 90.06 90 ALA A C 1
ATOM 728 O O . ALA A 1 90 ? -6.775 -12.086 -6.716 1.00 90.06 90 ALA A O 1
ATOM 729 N N . ARG A 1 91 ? -4.925 -12.212 -5.439 1.00 89.19 91 ARG A N 1
ATOM 730 C CA . ARG A 1 91 ? -4.138 -13.022 -6.373 1.00 89.19 91 ARG A CA 1
ATOM 731 C C . ARG A 1 91 ? -4.628 -14.468 -6.421 1.00 89.19 91 ARG A C 1
ATOM 733 O O . ARG A 1 91 ? -4.823 -15.005 -7.502 1.00 89.19 91 ARG A O 1
ATOM 740 N N . GLU A 1 92 ? -4.833 -15.102 -5.268 1.00 90.06 92 GLU A N 1
ATOM 741 C CA . GLU A 1 92 ? -5.262 -16.507 -5.190 1.00 90.06 92 GLU A CA 1
ATOM 742 C C . GLU A 1 92 ? -6.659 -16.745 -5.772 1.00 90.06 92 GLU A C 1
ATOM 744 O O . GLU A 1 92 ? -6.947 -17.836 -6.256 1.00 90.06 92 GLU A O 1
ATOM 749 N N . GLN A 1 93 ? -7.522 -15.730 -5.726 1.00 88.25 93 GLN A N 1
ATOM 750 C CA . GLN A 1 93 ? -8.873 -15.775 -6.284 1.00 88.25 93 GLN A CA 1
ATOM 751 C C . GLN A 1 93 ? -8.952 -15.267 -7.731 1.00 88.25 93 GLN A C 1
ATOM 753 O O . GLN A 1 93 ? -10.051 -15.237 -8.275 1.00 88.25 93 GLN A O 1
ATOM 758 N N . ASP A 1 94 ? -7.830 -14.856 -8.336 1.00 87.38 94 ASP A N 1
ATOM 759 C CA . ASP A 1 94 ? -7.780 -14.243 -9.674 1.00 87.38 94 ASP A CA 1
ATOM 760 C C . ASP A 1 94 ? -8.716 -13.021 -9.817 1.00 87.38 94 ASP A C 1
ATOM 762 O O . ASP A 1 94 ? -9.398 -12.826 -10.818 1.00 87.38 94 ASP A O 1
ATOM 766 N N . LYS A 1 95 ? -8.777 -12.185 -8.771 1.00 87.88 95 LYS A N 1
ATOM 767 C CA . LYS A 1 95 ? -9.653 -10.998 -8.677 1.00 87.88 95 LYS A CA 1
ATOM 768 C C . LYS A 1 95 ? -8.899 -9.675 -8.756 1.00 87.88 95 LYS A C 1
ATOM 770 O O . LYS A 1 95 ? -9.415 -8.636 -8.345 1.00 87.88 95 LYS A O 1
ATOM 775 N N . VAL A 1 96 ? -7.665 -9.694 -9.254 1.00 88.06 96 VAL A N 1
ATOM 776 C CA . VAL A 1 96 ? -6.792 -8.513 -9.243 1.00 88.06 96 VAL A CA 1
ATOM 777 C C . VAL A 1 96 ? -7.430 -7.326 -9.976 1.00 88.06 96 VAL A C 1
ATOM 779 O O . VAL A 1 96 ? -7.436 -6.218 -9.442 1.00 88.06 96 VAL A O 1
ATOM 782 N N . ASP A 1 97 ? -8.053 -7.561 -11.131 1.00 85.75 97 ASP A N 1
ATOM 783 C CA . ASP A 1 97 ? -8.703 -6.496 -11.905 1.00 85.75 97 ASP A CA 1
ATOM 784 C C . ASP A 1 97 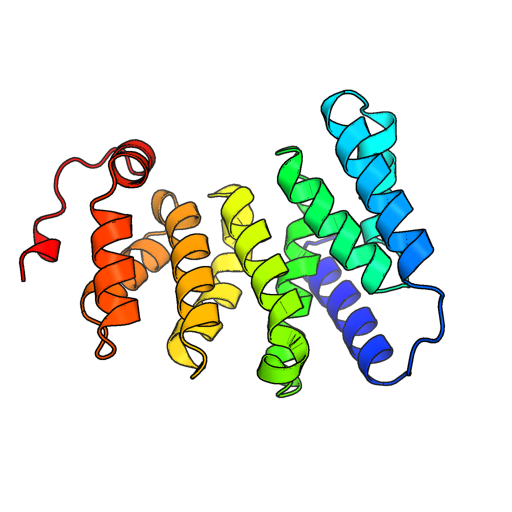? -9.952 -5.931 -11.206 1.00 85.75 97 ASP A C 1
ATOM 786 O O . ASP A 1 97 ? -10.160 -4.718 -11.181 1.00 85.75 97 ASP A O 1
ATOM 790 N N . GLU A 1 98 ? -10.762 -6.787 -10.574 1.00 86.62 98 GLU A N 1
ATOM 791 C CA . GLU A 1 98 ? -11.956 -6.371 -9.817 1.00 86.62 98 GLU A CA 1
ATOM 792 C C . GLU A 1 98 ? -11.597 -5.549 -8.570 1.00 86.62 98 GLU A C 1
ATOM 794 O O . GLU A 1 98 ? -12.392 -4.738 -8.088 1.00 86.62 98 GLU A O 1
ATOM 799 N N . MET A 1 99 ? -10.397 -5.769 -8.033 1.00 87.56 99 MET A N 1
ATOM 800 C CA . MET A 1 99 ? -9.947 -5.232 -6.753 1.00 87.56 99 MET A CA 1
ATOM 801 C C . MET A 1 99 ? -8.888 -4.133 -6.900 1.00 87.56 99 MET A C 1
ATOM 803 O O . MET A 1 99 ? -8.326 -3.713 -5.888 1.00 87.56 99 MET A O 1
ATOM 807 N N . ASP A 1 100 ? -8.646 -3.620 -8.113 1.00 88.50 100 ASP A N 1
ATOM 808 C CA . ASP A 1 100 ? -7.602 -2.625 -8.421 1.00 88.50 100 ASP A CA 1
ATOM 809 C C . ASP A 1 100 ? -7.580 -1.458 -7.418 1.00 88.50 100 ASP A C 1
ATOM 811 O O . ASP A 1 100 ? -6.536 -1.163 -6.837 1.00 88.50 100 ASP A O 1
ATOM 815 N N . GLY A 1 101 ? -8.736 -0.854 -7.122 1.00 88.12 101 GLY A N 1
ATOM 816 C CA . GLY A 1 101 ? -8.820 0.260 -6.170 1.00 88.12 101 GLY A CA 1
ATOM 817 C C . GLY A 1 101 ? -8.326 -0.102 -4.765 1.00 88.12 101 GLY A C 1
ATOM 818 O O . GLY A 1 101 ? -7.592 0.664 -4.143 1.00 88.12 101 GLY A O 1
ATOM 819 N N . TRP A 1 102 ? -8.666 -1.295 -4.279 1.00 90.06 102 TRP A N 1
ATOM 820 C CA . TRP A 1 102 ? -8.220 -1.770 -2.973 1.00 90.06 102 TRP A CA 1
ATOM 821 C C . TRP A 1 102 ? -6.753 -2.186 -2.958 1.00 90.06 102 TRP A C 1
ATOM 823 O O . TRP A 1 102 ? -6.054 -1.937 -1.981 1.00 90.06 102 TRP A O 1
ATOM 833 N N . LEU A 1 103 ? -6.263 -2.777 -4.043 1.00 92.75 103 LEU A N 1
ATOM 834 C CA . LEU A 1 103 ? -4.860 -3.160 -4.172 1.00 92.75 103 LEU A CA 1
ATOM 835 C C . LEU A 1 103 ? -3.945 -1.938 -4.179 1.00 92.75 103 LEU A C 1
ATOM 837 O O . LEU A 1 103 ? -2.922 -1.933 -3.494 1.00 92.75 103 LEU A O 1
ATOM 841 N N . ARG A 1 104 ? -4.350 -0.862 -4.863 1.00 91.69 104 ARG A N 1
ATOM 842 C CA . ARG A 1 104 ? -3.658 0.433 -4.795 1.00 91.69 104 ARG A CA 1
ATOM 843 C C . ARG A 1 104 ? -3.645 0.999 -3.380 1.00 91.69 104 ARG A C 1
ATOM 845 O O . ARG A 1 104 ? -2.615 1.517 -2.954 1.00 91.69 104 ARG A O 1
ATOM 852 N N . LEU A 1 105 ? -4.753 0.878 -2.640 1.00 91.25 105 LEU A N 1
ATOM 853 C CA . LEU A 1 105 ? -4.807 1.284 -1.231 1.00 91.25 105 LEU A CA 1
ATOM 854 C C . LEU A 1 105 ? -3.809 0.478 -0.390 1.00 91.25 105 LEU A C 1
ATOM 856 O O . LEU A 1 105 ? -3.020 1.083 0.330 1.00 91.25 105 LEU A O 1
ATOM 860 N N . CYS A 1 106 ? -3.772 -0.852 -0.532 1.00 93.62 106 CYS A N 1
ATOM 861 C CA . CYS A 1 106 ? -2.809 -1.709 0.168 1.00 93.62 106 CYS A CA 1
ATOM 862 C C . CYS A 1 106 ? -1.360 -1.304 -0.122 1.00 93.62 106 CYS A C 1
ATOM 864 O O . CYS A 1 106 ? -0.592 -1.059 0.805 1.00 93.62 106 CYS A O 1
ATOM 866 N N . LEU A 1 107 ? -0.989 -1.213 -1.402 1.00 93.75 107 LEU A N 1
ATOM 867 C CA . LEU A 1 107 ? 0.378 -0.896 -1.823 1.00 93.75 107 LEU A CA 1
ATOM 868 C C . LEU A 1 107 ? 0.790 0.514 -1.379 1.00 93.75 107 LEU A C 1
ATOM 870 O O . LEU A 1 107 ? 1.871 0.694 -0.819 1.00 93.75 107 LEU A O 1
ATOM 874 N N . GLY A 1 108 ? -0.095 1.502 -1.535 1.00 91.12 108 GLY A N 1
ATOM 875 C CA . GLY A 1 108 ? 0.147 2.865 -1.064 1.00 91.12 108 GLY A CA 1
ATOM 876 C C . GLY A 1 108 ? 0.272 2.954 0.459 1.00 91.12 108 GLY A C 1
ATOM 877 O O . GLY A 1 108 ? 1.121 3.682 0.972 1.00 91.12 108 GLY A O 1
ATOM 878 N N . SER A 1 109 ? -0.529 2.197 1.211 1.00 90.88 109 SER A N 1
ATOM 879 C CA . SER A 1 109 ? -0.406 2.130 2.669 1.00 90.88 109 SER A CA 1
ATOM 880 C C . SER A 1 109 ? 0.876 1.431 3.117 1.00 90.88 109 SER A C 1
ATOM 882 O O . SER A 1 109 ? 1.513 1.917 4.049 1.00 90.88 109 SER A O 1
ATOM 884 N N . ILE A 1 110 ? 1.303 0.363 2.437 1.00 91.69 110 ILE A N 1
ATOM 885 C CA . ILE A 1 110 ? 2.608 -0.280 2.663 1.00 91.69 110 ILE A CA 1
ATOM 886 C C . ILE A 1 110 ? 3.741 0.730 2.443 1.00 91.69 110 ILE A C 1
ATOM 888 O O . ILE A 1 110 ? 4.606 0.861 3.306 1.00 91.69 110 ILE A O 1
ATOM 892 N N . ALA A 1 111 ? 3.696 1.511 1.358 1.00 89.75 111 ALA A N 1
ATOM 893 C CA . ALA A 1 111 ? 4.700 2.537 1.074 1.00 89.75 111 ALA A CA 1
ATOM 894 C C . ALA A 1 111 ? 4.839 3.564 2.217 1.00 89.75 111 ALA A C 1
ATOM 896 O O . ALA A 1 111 ? 5.950 3.954 2.574 1.00 89.75 111 ALA A O 1
ATOM 897 N N . ARG A 1 112 ? 3.728 3.970 2.850 1.00 89.19 112 ARG A N 1
ATOM 898 C CA . ARG A 1 112 ? 3.737 4.929 3.978 1.00 89.19 112 ARG A CA 1
ATOM 899 C C . ARG A 1 112 ? 4.379 4.391 5.252 1.00 89.19 112 ARG A C 1
ATOM 901 O O . ARG A 1 112 ? 4.782 5.185 6.101 1.00 89.19 112 ARG A O 1
ATOM 908 N N . TYR A 1 113 ? 4.432 3.073 5.409 1.00 87.06 113 TYR A N 1
ATOM 909 C CA . TYR A 1 113 ? 5.052 2.434 6.566 1.00 87.06 113 TYR A CA 1
ATOM 910 C C . TYR A 1 113 ? 6.554 2.204 6.402 1.00 87.06 113 TYR A C 1
ATOM 912 O O . TYR A 1 113 ? 7.211 1.862 7.384 1.00 87.06 113 TYR A O 1
ATOM 920 N N . GLU A 1 114 ? 7.100 2.471 5.215 1.00 87.50 114 GLU A N 1
ATOM 921 C CA . GLU A 1 114 ? 8.533 2.420 4.939 1.00 87.50 114 GLU A CA 1
ATOM 922 C C . GLU A 1 114 ? 9.153 1.065 5.329 1.00 87.50 114 GLU A C 1
ATOM 924 O O . GLU A 1 114 ? 8.587 0.004 5.051 1.00 87.50 114 GLU A O 1
ATOM 929 N N . ASP A 1 115 ? 10.310 1.082 5.991 1.00 86.88 115 ASP A N 1
ATOM 930 C CA . ASP A 1 115 ? 11.038 -0.114 6.410 1.00 86.88 115 ASP A CA 1
ATOM 931 C C . ASP A 1 115 ? 10.274 -0.964 7.434 1.00 86.88 115 ASP A C 1
ATOM 933 O O . ASP A 1 115 ? 10.526 -2.161 7.567 1.00 86.88 115 ASP A O 1
ATOM 937 N N . LYS A 1 116 ? 9.275 -0.391 8.107 1.00 87.25 116 LYS A N 1
ATOM 938 C CA . LYS A 1 116 ? 8.423 -1.120 9.050 1.00 87.25 116 LYS A CA 1
ATOM 939 C C . LYS A 1 116 ? 7.484 -2.103 8.353 1.00 87.25 116 LYS A C 1
ATOM 941 O O . LYS A 1 116 ? 7.002 -3.037 8.986 1.00 87.25 116 LYS A O 1
ATOM 946 N N . ALA A 1 117 ? 7.243 -1.931 7.053 1.00 86.88 117 ALA A N 1
ATOM 947 C CA . ALA A 1 117 ? 6.466 -2.866 6.244 1.00 86.88 117 ALA A CA 1
ATOM 948 C C . ALA A 1 117 ? 7.320 -3.950 5.565 1.00 86.88 117 ALA A C 1
ATOM 950 O O . ALA A 1 117 ? 6.816 -4.653 4.691 1.00 86.88 117 ALA A O 1
ATOM 951 N N . MET A 1 118 ? 8.584 -4.128 5.976 1.00 89.25 118 MET A N 1
ATOM 952 C CA . MET A 1 118 ? 9.500 -5.153 5.450 1.00 89.25 118 MET A CA 1
ATOM 953 C C . MET A 1 118 ? 8.865 -6.552 5.381 1.00 89.25 118 MET A C 1
ATOM 955 O O . MET A 1 118 ? 9.115 -7.306 4.450 1.00 89.25 118 MET A O 1
ATOM 959 N N . LEU A 1 119 ? 7.999 -6.897 6.333 1.00 87.81 119 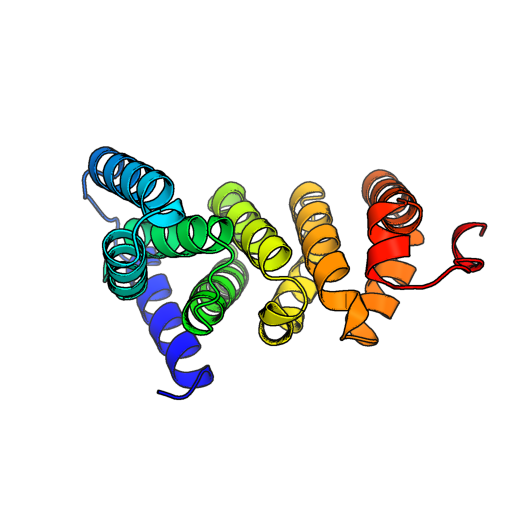LEU A N 1
ATOM 960 C CA . LEU A 1 119 ? 7.330 -8.200 6.373 1.00 87.81 119 LEU A CA 1
ATOM 961 C C . LEU A 1 119 ? 6.393 -8.435 5.172 1.00 87.81 119 LEU A C 1
ATOM 963 O O . LEU A 1 119 ? 6.263 -9.567 4.712 1.00 87.81 119 LEU A O 1
ATOM 967 N N . ALA A 1 120 ? 5.810 -7.373 4.606 1.00 88.75 120 ALA A N 1
ATOM 968 C CA . ALA A 1 120 ? 4.961 -7.443 3.415 1.00 88.75 120 ALA A CA 1
ATOM 969 C C . ALA A 1 120 ? 5.743 -7.483 2.094 1.00 88.75 120 ALA A C 1
ATOM 971 O O . ALA A 1 120 ? 5.135 -7.650 1.036 1.00 88.75 120 ALA A O 1
ATOM 972 N N . GLU A 1 121 ? 7.072 -7.347 2.129 1.00 91.38 121 GLU A N 1
ATOM 973 C CA . GLU A 1 121 ? 7.928 -7.229 0.945 1.00 91.38 121 GLU A CA 1
ATOM 974 C C . GLU A 1 121 ? 7.640 -8.310 -0.106 1.00 91.38 121 GLU A C 1
ATOM 976 O O . GLU A 1 121 ? 7.407 -8.006 -1.278 1.00 91.38 121 GLU A O 1
ATOM 981 N N . LYS A 1 122 ? 7.610 -9.577 0.316 1.00 90.38 122 LYS A N 1
ATOM 982 C CA . LYS A 1 122 ? 7.414 -10.708 -0.597 1.00 90.38 122 LYS A CA 1
ATOM 983 C C . LYS A 1 122 ? 6.069 -10.630 -1.323 1.00 90.38 122 LYS A C 1
ATOM 985 O O . LYS A 1 122 ? 5.992 -10.955 -2.504 1.00 90.38 122 LYS A O 1
ATOM 990 N N . ASN A 1 123 ? 5.018 -10.189 -0.631 1.00 90.62 123 ASN A N 1
ATOM 991 C CA . ASN A 1 123 ? 3.689 -10.034 -1.215 1.00 90.62 123 ASN A CA 1
ATOM 992 C C . ASN A 1 123 ? 3.667 -8.926 -2.270 1.00 90.62 123 ASN A C 1
ATOM 994 O O . ASN A 1 123 ? 2.954 -9.056 -3.257 1.00 90.62 123 ASN A O 1
ATOM 998 N N . VAL A 1 124 ? 4.471 -7.872 -2.098 1.00 91.44 124 VAL A N 1
ATOM 999 C CA . VAL A 1 124 ? 4.604 -6.788 -3.082 1.00 91.44 124 VAL A CA 1
ATOM 1000 C C . VAL A 1 124 ? 5.316 -7.272 -4.351 1.00 91.44 124 VAL A C 1
ATOM 1002 O O . VAL A 1 124 ? 4.907 -6.906 -5.450 1.00 91.44 124 VAL A O 1
ATOM 1005 N N . TRP A 1 125 ? 6.338 -8.130 -4.236 1.00 90.19 125 TRP A N 1
ATOM 1006 C CA . TRP A 1 125 ? 7.090 -8.635 -5.398 1.00 90.19 125 TRP A CA 1
ATOM 1007 C C . TRP A 1 125 ? 6.219 -9.360 -6.415 1.00 90.19 125 TRP A C 1
ATOM 1009 O O . TRP A 1 125 ? 6.399 -9.185 -7.617 1.00 90.19 125 TRP A O 1
ATOM 1019 N N . GLU A 1 126 ? 5.270 -10.163 -5.941 1.00 85.25 126 GLU A N 1
ATOM 1020 C CA . GLU A 1 126 ? 4.359 -10.926 -6.798 1.00 85.25 126 GLU A CA 1
ATOM 1021 C C . GLU A 1 126 ? 3.609 -10.001 -7.768 1.00 85.25 126 GLU A C 1
ATOM 1023 O O . GLU A 1 126 ? 3.417 -10.352 -8.931 1.00 85.25 126 GLU A O 1
ATOM 1028 N N . TYR A 1 127 ? 3.275 -8.780 -7.340 1.00 85.94 127 TYR A N 1
ATOM 1029 C CA . TYR A 1 127 ? 2.586 -7.798 -8.178 1.00 85.94 127 TYR A CA 1
ATOM 1030 C C . TYR A 1 127 ? 3.470 -7.190 -9.271 1.00 85.94 127 TYR A C 1
ATOM 1032 O O . TYR A 1 127 ? 2.945 -6.700 -10.266 1.00 85.94 127 TYR A O 1
ATOM 1040 N N . LEU A 1 128 ? 4.795 -7.252 -9.136 1.00 84.50 128 LEU A N 1
ATOM 1041 C CA . LEU A 1 128 ? 5.718 -6.754 -10.159 1.00 84.50 128 LEU A CA 1
ATOM 1042 C C . LEU A 1 128 ? 5.855 -7.713 -11.339 1.00 84.50 128 LEU A C 1
ATOM 1044 O O . LEU A 1 128 ? 6.005 -7.269 -12.470 1.00 84.50 128 LEU A O 1
ATOM 1048 N N . TYR A 1 129 ? 5.809 -9.020 -11.078 1.00 78.38 129 TYR A N 1
ATOM 1049 C CA . TYR A 1 129 ? 6.123 -10.036 -12.089 1.00 78.38 129 TYR A CA 1
ATOM 1050 C C . TYR A 1 129 ? 4.894 -10.708 -12.699 1.00 78.38 129 TYR A C 1
ATOM 1052 O O . TYR A 1 129 ? 4.985 -11.271 -13.787 1.00 78.38 129 TYR A O 1
ATOM 1060 N N . THR A 1 130 ? 3.756 -10.693 -12.001 1.00 79.44 130 THR A N 1
ATOM 1061 C CA . THR A 1 130 ? 2.565 -11.451 -12.425 1.00 79.44 130 THR A CA 1
ATOM 1062 C C . THR A 1 130 ? 1.481 -10.586 -13.059 1.00 79.44 130 THR A C 1
ATOM 1064 O O . THR A 1 130 ? 0.539 -11.119 -13.642 1.00 79.44 130 THR A O 1
ATOM 1067 N N . GLN A 1 131 ? 1.596 -9.261 -12.966 1.00 82.12 131 GLN A N 1
ATOM 1068 C CA . GLN A 1 131 ? 0.517 -8.349 -13.327 1.00 82.12 131 GLN A CA 1
ATOM 1069 C C . GLN A 1 131 ? 0.706 -7.762 -14.717 1.00 82.12 131 GLN A C 1
ATOM 1071 O O . GLN A 1 131 ? 1.809 -7.427 -15.129 1.00 82.12 131 GLN A O 1
ATOM 1076 N N . LYS A 1 132 ? -0.403 -7.600 -15.442 1.00 85.38 132 LYS A N 1
ATOM 1077 C CA . LYS A 1 132 ? -0.429 -6.854 -16.712 1.00 85.38 132 LYS A CA 1
ATOM 1078 C C . LYS A 1 132 ? -0.809 -5.389 -16.510 1.00 85.38 132 LYS A C 1
ATOM 1080 O O . LYS A 1 132 ? -0.576 -4.557 -17.382 1.00 85.38 132 LYS A O 1
ATOM 1085 N N . ASN A 1 133 ? -1.416 -5.071 -15.368 1.00 88.75 133 ASN A N 1
ATOM 1086 C CA . ASN A 1 133 ? -1.835 -3.722 -15.031 1.00 88.75 133 ASN A CA 1
ATOM 1087 C C . ASN A 1 133 ? -0.614 -2.890 -14.618 1.00 88.75 133 ASN A C 1
ATOM 1089 O O . ASN A 1 133 ? -0.131 -2.983 -13.489 1.00 88.75 133 ASN A O 1
ATOM 1093 N N . VAL A 1 134 ? -0.152 -2.048 -15.545 1.00 91.44 134 VAL A N 1
ATOM 1094 C CA . VAL A 1 134 ? 0.996 -1.152 -15.350 1.00 91.44 134 VAL A CA 1
ATOM 1095 C C . VAL A 1 134 ? 0.851 -0.320 -14.081 1.00 91.44 134 VAL A C 1
ATOM 1097 O O . VAL A 1 134 ? 1.808 -0.208 -13.327 1.00 91.44 134 VAL A O 1
ATOM 1100 N N . ASN A 1 135 ? -0.339 0.207 -13.777 1.00 90.50 135 ASN A N 1
ATOM 1101 C CA . ASN A 1 135 ? -0.515 1.047 -12.592 1.00 90.50 135 ASN A CA 1
ATOM 1102 C C . ASN A 1 135 ? -0.230 0.280 -11.297 1.00 90.50 135 ASN A C 1
ATOM 1104 O O . ASN A 1 135 ? 0.449 0.813 -10.425 1.00 90.50 135 ASN A O 1
ATOM 1108 N N . LEU A 1 136 ? -0.708 -0.963 -11.171 1.00 91.25 136 LEU A N 1
ATOM 1109 C CA . LEU A 1 136 ? -0.417 -1.789 -9.994 1.00 91.25 136 LEU A CA 1
ATOM 1110 C C . LEU A 1 136 ? 1.082 -2.068 -9.859 1.00 91.25 136 LEU A C 1
ATOM 1112 O O . LEU A 1 136 ? 1.603 -2.033 -8.745 1.00 91.25 136 LEU A O 1
ATOM 1116 N N . ILE A 1 137 ? 1.783 -2.258 -10.980 1.00 94.44 137 ILE A N 1
ATOM 1117 C CA . ILE A 1 137 ? 3.245 -2.382 -10.987 1.00 94.44 137 ILE A CA 1
ATOM 1118 C C . ILE A 1 137 ? 3.895 -1.093 -10.467 1.00 94.44 137 ILE A C 1
ATOM 1120 O O . ILE A 1 137 ? 4.770 -1.168 -9.608 1.00 94.44 137 ILE A O 1
ATOM 1124 N N . LEU A 1 138 ? 3.448 0.089 -10.909 1.00 94.94 138 LEU A N 1
ATOM 1125 C CA . LEU A 1 138 ? 3.992 1.369 -10.427 1.00 94.94 138 LEU A CA 1
ATOM 1126 C C . LEU A 1 138 ? 3.793 1.550 -8.912 1.00 94.94 138 LEU A C 1
ATOM 1128 O O . LEU A 1 138 ? 4.732 1.928 -8.215 1.00 94.94 138 LEU A O 1
ATOM 1132 N N . TYR A 1 139 ? 2.611 1.214 -8.383 1.00 94.50 139 TYR A N 1
ATOM 1133 C CA . TYR A 1 139 ? 2.358 1.242 -6.935 1.00 94.50 139 TYR A CA 1
ATOM 1134 C C . TYR A 1 139 ? 3.233 0.243 -6.169 1.00 94.50 139 TYR A C 1
ATOM 1136 O O . TYR A 1 139 ? 3.714 0.548 -5.078 1.00 94.50 139 TYR A O 1
ATOM 1144 N N . ALA A 1 140 ? 3.462 -0.947 -6.726 1.00 95.44 140 ALA A N 1
ATOM 1145 C CA . ALA A 1 140 ? 4.350 -1.933 -6.123 1.00 95.44 140 ALA A CA 1
ATOM 1146 C C . ALA A 1 140 ? 5.818 -1.466 -6.140 1.00 95.44 140 ALA A C 1
ATOM 1148 O O . ALA A 1 140 ? 6.529 -1.661 -5.154 1.00 95.44 140 ALA A O 1
ATOM 1149 N N . ILE A 1 141 ? 6.262 -0.779 -7.200 1.00 96.38 141 ILE A N 1
ATOM 1150 C CA . ILE A 1 141 ? 7.588 -0.140 -7.271 1.00 96.38 141 ILE A CA 1
ATOM 1151 C C . ILE A 1 141 ? 7.726 0.929 -6.190 1.00 96.38 141 ILE A C 1
ATOM 1153 O O . ILE A 1 141 ? 8.727 0.953 -5.472 1.00 96.38 141 ILE A O 1
ATOM 1157 N N . GLU A 1 142 ? 6.719 1.790 -6.036 1.00 95.19 142 GLU A N 1
ATOM 1158 C CA . GLU A 1 142 ? 6.710 2.811 -4.989 1.00 95.19 142 GLU A CA 1
ATOM 1159 C C . GLU A 1 142 ? 6.800 2.175 -3.594 1.00 95.19 142 GLU A C 1
ATOM 1161 O O . GLU A 1 142 ? 7.656 2.570 -2.801 1.00 95.19 142 GLU A O 1
ATOM 1166 N N . ALA A 1 143 ? 6.008 1.134 -3.319 1.00 94.44 143 ALA A N 1
ATOM 1167 C CA . ALA A 1 143 ? 6.069 0.389 -2.062 1.00 94.44 143 ALA A CA 1
ATOM 1168 C C . ALA A 1 143 ? 7.464 -0.205 -1.800 1.00 94.44 143 ALA A C 1
ATOM 1170 O O . ALA A 1 143 ? 8.025 0.001 -0.722 1.00 94.44 143 ALA A O 1
ATOM 1171 N N . LEU A 1 144 ? 8.077 -0.869 -2.789 1.00 94.38 144 LEU A N 1
ATOM 1172 C CA . LEU A 1 144 ? 9.430 -1.416 -2.638 1.00 94.38 144 LEU A CA 1
ATOM 1173 C C . LEU A 1 144 ? 10.492 -0.342 -2.436 1.00 94.38 144 LEU A C 1
ATOM 1175 O O . LEU A 1 144 ? 11.440 -0.567 -1.684 1.00 94.38 144 LEU A O 1
ATOM 1179 N N . SER A 1 145 ? 10.348 0.830 -3.056 1.00 94.62 145 SER A N 1
ATOM 1180 C CA . SER A 1 145 ? 11.289 1.937 -2.849 1.00 94.62 145 SER A CA 1
ATOM 1181 C C . SER A 1 145 ? 11.422 2.318 -1.378 1.00 94.62 145 SER A C 1
ATOM 1183 O O . SER A 1 145 ? 12.522 2.595 -0.900 1.00 94.62 145 SER A O 1
ATOM 1185 N N . LYS A 1 146 ? 10.320 2.237 -0.632 1.00 92.62 146 LYS A N 1
ATOM 1186 C CA . LYS A 1 146 ? 10.269 2.580 0.787 1.00 92.62 146 LYS A CA 1
ATOM 1187 C C . LYS A 1 146 ? 10.740 1.438 1.698 1.00 92.62 146 LYS A C 1
ATOM 1189 O O . LYS A 1 146 ? 10.918 1.664 2.886 1.00 92.62 146 LYS A O 1
ATOM 1194 N N . ILE A 1 147 ? 10.996 0.248 1.149 1.00 92.69 147 ILE A N 1
ATOM 1195 C CA . ILE A 1 147 ? 11.561 -0.921 1.850 1.00 92.69 147 ILE A CA 1
ATOM 1196 C C . ILE A 1 147 ? 13.048 -1.125 1.483 1.00 92.69 147 ILE A C 1
ATOM 1198 O O . ILE A 1 147 ? 13.835 -1.667 2.261 1.00 92.69 147 ILE A O 1
ATOM 1202 N N . ALA A 1 148 ? 13.481 -0.639 0.317 1.00 92.25 148 ALA A N 1
ATOM 1203 C CA . ALA A 1 148 ? 14.802 -0.890 -0.264 1.00 92.25 148 ALA A CA 1
ATOM 1204 C C . ALA A 1 148 ? 16.003 -0.463 0.591 1.00 92.25 148 ALA A C 1
ATOM 1206 O O . ALA A 1 148 ? 17.110 -0.957 0.378 1.00 92.25 148 ALA A O 1
ATOM 1207 N N . LYS A 1 149 ? 15.810 0.424 1.571 1.00 90.19 149 LYS A N 1
ATOM 1208 C CA . LYS A 1 149 ? 16.868 0.802 2.517 1.00 90.19 149 LYS A CA 1
ATOM 1209 C C . LYS A 1 149 ? 17.300 -0.360 3.404 1.00 90.19 149 LYS A C 1
ATOM 1211 O O . LYS A 1 149 ? 18.483 -0.479 3.713 1.00 90.19 149 LYS A O 1
ATOM 1216 N N . VAL A 1 150 ? 16.347 -1.194 3.811 1.00 90.44 150 VAL A N 1
ATOM 1217 C CA . VAL A 1 150 ? 16.573 -2.325 4.722 1.00 90.44 150 VAL A CA 1
ATOM 1218 C C . VAL A 1 150 ? 16.568 -3.672 4.001 1.00 90.44 150 VAL A C 1
ATOM 1220 O O . VAL A 1 150 ? 17.022 -4.662 4.569 1.00 90.44 150 VAL A O 1
ATOM 1223 N N . SER A 1 151 ? 16.140 -3.707 2.735 1.00 92.50 151 SER A N 1
ATOM 1224 C CA . SER A 1 151 ? 16.169 -4.910 1.910 1.00 92.50 151 SER A CA 1
ATOM 1225 C C . SER A 1 151 ? 17.070 -4.789 0.689 1.00 92.50 151 SER A C 1
ATOM 1227 O O . SER A 1 151 ? 16.788 -4.057 -0.265 1.00 92.50 151 SER A O 1
ATOM 1229 N N . THR A 1 152 ? 18.107 -5.628 0.660 1.00 91.12 152 THR A N 1
ATOM 1230 C CA . THR A 1 152 ? 18.941 -5.797 -0.539 1.00 91.12 152 THR A CA 1
ATOM 1231 C C . THR A 1 152 ? 18.132 -6.367 -1.706 1.00 91.12 152 THR A C 1
ATOM 1233 O O . THR A 1 152 ? 18.379 -5.999 -2.850 1.00 91.12 152 THR A O 1
ATOM 1236 N N . ALA A 1 153 ? 17.142 -7.222 -1.437 1.00 92.06 153 ALA A N 1
ATOM 1237 C CA . ALA A 1 153 ? 16.323 -7.818 -2.482 1.00 92.06 1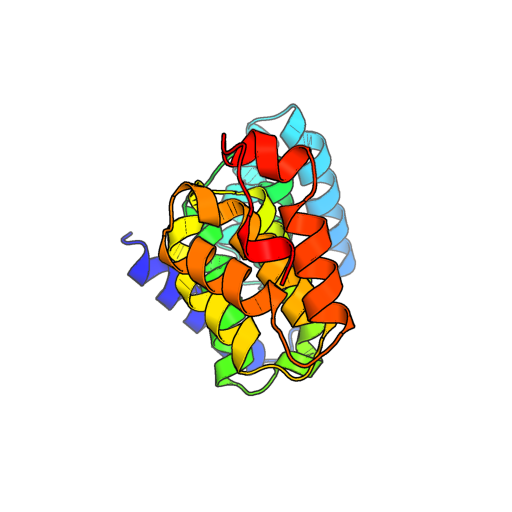53 ALA A CA 1
ATOM 1238 C C . ALA A 1 153 ? 15.390 -6.781 -3.128 1.00 92.06 153 ALA A C 1
ATOM 1240 O O . ALA A 1 153 ? 15.400 -6.659 -4.353 1.00 92.06 153 ALA A O 1
ATOM 1241 N N . SER A 1 154 ? 14.686 -5.955 -2.339 1.00 93.19 154 SER A N 1
ATOM 1242 C CA . SER A 1 154 ? 13.925 -4.812 -2.879 1.00 93.19 154 SER A CA 1
ATOM 1243 C C . SER A 1 154 ? 14.813 -3.869 -3.684 1.00 93.19 154 SER A C 1
ATOM 1245 O O . SER A 1 154 ? 14.437 -3.461 -4.779 1.00 93.19 154 SER A O 1
ATOM 1247 N N . TRP A 1 155 ? 16.012 -3.551 -3.182 1.00 91.88 155 TRP A N 1
ATOM 1248 C CA . TRP A 1 155 ? 16.975 -2.734 -3.921 1.00 91.88 155 TRP A CA 1
ATOM 1249 C C . TRP A 1 155 ? 17.321 -3.339 -5.288 1.00 91.88 155 TRP A C 1
ATOM 1251 O O . TRP A 1 155 ? 17.235 -2.654 -6.305 1.00 91.88 155 TRP A O 1
ATOM 1261 N N . THR A 1 156 ? 17.680 -4.624 -5.330 1.00 92.38 156 THR A N 1
ATOM 1262 C CA . THR A 1 156 ? 17.998 -5.320 -6.583 1.00 92.38 156 THR A CA 1
ATOM 1263 C C . THR A 1 156 ? 16.814 -5.317 -7.543 1.00 92.38 156 THR A C 1
ATOM 1265 O O . THR A 1 156 ? 17.002 -5.058 -8.729 1.00 92.38 156 THR A O 1
ATOM 1268 N N . ILE A 1 157 ? 15.601 -5.554 -7.046 1.00 93.38 157 ILE A N 1
ATOM 1269 C CA . ILE A 1 157 ? 14.388 -5.535 -7.867 1.00 93.38 157 ILE A CA 1
ATOM 1270 C C . ILE A 1 157 ? 14.159 -4.145 -8.466 1.00 93.38 157 ILE A C 1
ATOM 1272 O O . ILE A 1 157 ? 13.910 -4.048 -9.662 1.00 93.38 157 ILE A O 1
ATOM 1276 N N . LEU A 1 158 ? 14.319 -3.065 -7.699 1.00 93.75 158 LEU A N 1
ATOM 1277 C CA . LEU A 1 158 ? 14.200 -1.699 -8.230 1.00 93.75 158 LEU A CA 1
ATOM 1278 C C . LEU A 1 158 ? 15.223 -1.411 -9.333 1.00 93.75 158 LEU A C 1
ATOM 1280 O O . LEU A 1 158 ? 14.875 -0.823 -10.359 1.00 93.75 158 LEU A O 1
ATOM 1284 N N . CYS A 1 159 ? 16.466 -1.875 -9.169 1.00 93.00 159 CYS A N 1
ATOM 1285 C CA . CYS A 1 159 ? 17.470 -1.786 -10.228 1.00 93.00 159 CYS A CA 1
ATOM 1286 C C . CYS A 1 159 ? 17.027 -2.540 -11.491 1.00 93.00 159 CYS A C 1
ATOM 1288 O O . CYS A 1 159 ? 17.202 -2.028 -12.591 1.00 93.00 159 CYS A O 1
ATOM 1290 N N . LEU A 1 160 ? 16.425 -3.727 -11.353 1.00 93.31 160 LEU A N 1
ATOM 1291 C CA . LEU A 1 160 ? 15.883 -4.477 -12.492 1.00 93.31 160 LEU A CA 1
ATOM 1292 C C . LEU A 1 160 ? 14.717 -3.736 -13.157 1.00 93.31 160 LEU A C 1
ATOM 1294 O O . LEU A 1 160 ? 14.650 -3.687 -14.384 1.00 93.31 160 LEU A O 1
ATOM 1298 N N . MET A 1 161 ? 13.836 -3.102 -12.377 1.00 94.88 161 MET A N 1
ATOM 1299 C CA . MET A 1 161 ? 12.716 -2.321 -12.918 1.00 94.88 161 MET A CA 1
ATOM 1300 C C . MET A 1 161 ? 13.191 -1.106 -13.731 1.00 94.88 161 MET A C 1
ATOM 1302 O O . MET A 1 161 ? 12.542 -0.723 -14.701 1.00 94.88 161 MET A O 1
ATOM 1306 N N . CYS A 1 162 ? 14.382 -0.565 -13.447 1.00 95.00 162 CYS A N 1
ATOM 1307 C CA . CYS A 1 162 ? 15.023 0.458 -14.287 1.00 95.00 162 CYS A CA 1
ATOM 1308 C C . CYS A 1 162 ? 15.444 -0.038 -15.679 1.00 95.00 162 CYS A C 1
ATOM 1310 O O . CYS A 1 162 ? 15.836 0.775 -16.516 1.00 95.00 162 CYS A O 1
ATOM 1312 N N . HIS A 1 163 ? 15.359 -1.339 -15.947 1.00 93.81 163 HIS A N 1
ATOM 1313 C CA . HIS A 1 163 ? 15.609 -1.952 -17.251 1.00 93.81 163 HIS A CA 1
ATOM 1314 C C . HIS A 1 163 ? 14.394 -2.745 -17.758 1.00 93.81 163 HIS A C 1
ATOM 1316 O O . HIS A 1 163 ? 14.534 -3.579 -18.648 1.00 93.81 163 HIS A O 1
ATOM 1322 N N . HIS A 1 164 ? 13.205 -2.489 -17.204 1.00 94.31 164 HIS A N 1
ATOM 1323 C CA . HIS A 1 164 ? 11.974 -3.159 -17.611 1.00 94.31 164 HIS A CA 1
ATOM 1324 C C . HIS A 1 164 ? 11.662 -2.917 -19.099 1.00 94.31 164 HIS A C 1
ATOM 1326 O O . HIS A 1 164 ? 11.981 -1.852 -19.630 1.00 94.31 164 HIS A O 1
ATOM 1332 N N . GLU A 1 165 ? 11.037 -3.884 -19.778 1.00 93.25 165 GLU A N 1
ATOM 1333 C CA . GLU A 1 165 ? 10.720 -3.793 -21.215 1.00 93.25 165 GLU A CA 1
ATOM 1334 C C . GLU A 1 165 ? 9.709 -2.672 -21.506 1.00 93.25 165 GLU A C 1
ATOM 1336 O O . GLU A 1 165 ? 9.910 -1.855 -22.409 1.00 93.25 165 GLU A O 1
ATOM 1341 N N . ASP A 1 166 ? 8.666 -2.575 -20.678 1.00 95.19 166 ASP A N 1
ATOM 1342 C CA . ASP A 1 166 ? 7.706 -1.468 -20.706 1.00 95.19 166 ASP A CA 1
ATOM 1343 C C . ASP A 1 166 ? 8.372 -0.133 -20.335 1.00 95.19 166 ASP A C 1
ATOM 1345 O O . ASP A 1 166 ? 8.996 0.007 -19.279 1.00 95.19 166 ASP A O 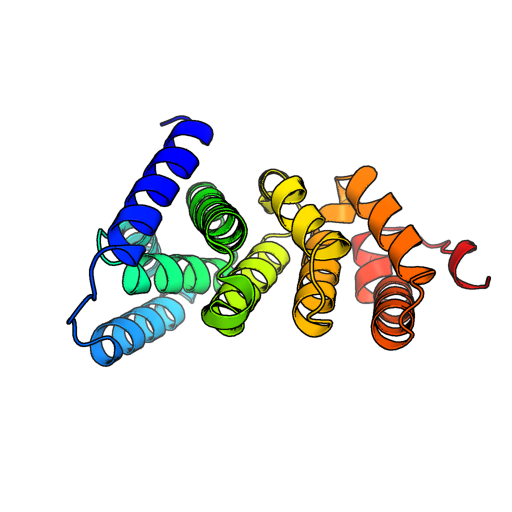1
ATOM 1349 N N . GLU A 1 167 ? 8.221 0.862 -21.210 1.00 96.75 167 GLU A N 1
ATOM 1350 C CA . GLU A 1 167 ? 8.845 2.175 -21.062 1.00 96.75 167 GLU A CA 1
ATOM 1351 C C . GLU A 1 167 ? 8.303 2.990 -19.888 1.00 96.75 167 GLU A C 1
ATOM 1353 O O . GLU A 1 167 ? 9.070 3.697 -19.236 1.00 96.75 167 GLU A O 1
ATOM 1358 N N . THR A 1 168 ? 7.014 2.872 -19.580 1.00 96.69 168 THR A N 1
ATOM 1359 C CA . THR A 1 168 ? 6.393 3.617 -18.480 1.00 96.69 168 THR A CA 1
ATOM 1360 C C . THR A 1 168 ? 6.944 3.126 -17.148 1.00 96.69 168 THR A C 1
ATOM 1362 O O . THR A 1 168 ? 7.375 3.931 -16.323 1.00 96.69 168 THR A O 1
ATOM 1365 N N . ILE A 1 169 ? 7.015 1.805 -16.972 1.00 96.44 169 ILE A N 1
ATOM 1366 C CA . ILE A 1 169 ? 7.599 1.174 -15.779 1.00 96.44 169 ILE A CA 1
ATOM 1367 C C . ILE A 1 169 ? 9.079 1.540 -15.645 1.00 96.44 169 ILE A C 1
ATOM 1369 O O . ILE A 1 169 ? 9.540 1.939 -14.570 1.00 96.44 169 ILE A O 1
ATOM 1373 N N . ARG A 1 170 ? 9.819 1.445 -16.752 1.00 96.44 170 ARG A N 1
ATOM 1374 C CA . ARG A 1 170 ? 11.251 1.737 -16.798 1.00 96.44 170 ARG A CA 1
ATOM 1375 C C . ARG A 1 170 ? 11.558 3.184 -16.424 1.00 96.44 170 ARG A C 1
ATOM 1377 O O . ARG A 1 170 ? 12.409 3.426 -15.568 1.00 96.44 170 ARG A O 1
ATOM 1384 N N . ASN A 1 171 ? 10.869 4.136 -17.048 1.00 96.94 171 ASN A N 1
ATOM 1385 C CA . ASN A 1 171 ? 11.096 5.562 -16.827 1.00 96.94 171 ASN A CA 1
ATOM 1386 C C . ASN A 1 171 ? 10.673 5.968 -15.416 1.00 96.94 171 ASN A C 1
ATOM 1388 O O . ASN A 1 171 ? 11.463 6.599 -14.721 1.00 96.94 171 ASN A O 1
ATOM 1392 N N . PHE A 1 172 ? 9.508 5.508 -14.943 1.00 97.25 172 PHE A N 1
ATOM 1393 C CA . PHE A 1 172 ? 9.072 5.746 -13.566 1.00 97.25 172 PHE A CA 1
ATOM 1394 C C . PHE A 1 172 ? 10.103 5.248 -12.545 1.00 97.25 172 PHE A C 1
ATOM 1396 O O . PHE A 1 172 ? 10.466 5.977 -11.626 1.00 97.25 172 PHE A O 1
ATOM 1403 N N . SER A 1 173 ? 10.630 4.035 -12.735 1.00 96.38 173 SER A N 1
ATOM 1404 C CA . SER A 1 173 ? 11.657 3.468 -11.851 1.00 96.38 173 SER A CA 1
ATOM 1405 C C . SER A 1 173 ? 12.942 4.296 -11.867 1.00 96.38 173 SER A C 1
ATOM 1407 O O . SER A 1 173 ? 13.485 4.615 -10.808 1.00 96.38 173 SER A O 1
ATOM 1409 N N . LYS A 1 174 ? 13.416 4.691 -13.058 1.00 95.69 174 LYS A N 1
ATOM 1410 C CA . LYS A 1 174 ? 14.611 5.537 -13.200 1.00 95.69 174 LYS A CA 1
ATOM 1411 C C . LYS A 1 174 ? 14.410 6.897 -12.531 1.00 95.69 174 LYS A C 1
ATOM 1413 O O . LYS A 1 174 ? 15.304 7.341 -11.814 1.00 95.69 174 LYS A O 1
ATOM 1418 N N . ASP A 1 175 ? 13.266 7.540 -12.735 1.00 95.94 175 ASP A N 1
ATOM 1419 C CA . ASP A 1 175 ? 12.955 8.852 -12.162 1.00 95.94 175 ASP A CA 1
ATOM 1420 C C . ASP A 1 175 ? 12.840 8.781 -10.640 1.00 95.94 175 ASP A C 1
ATOM 1422 O O . ASP A 1 175 ? 13.460 9.581 -9.935 1.00 95.94 175 ASP A O 1
ATOM 1426 N N . LEU A 1 176 ? 12.146 7.762 -10.124 1.00 95.25 176 LEU A N 1
ATOM 1427 C CA . LEU A 1 176 ? 12.055 7.496 -8.694 1.00 95.25 176 LEU A CA 1
ATOM 1428 C C . LEU A 1 176 ? 13.450 7.341 -8.082 1.00 95.25 176 LEU A C 1
ATOM 1430 O O . LEU A 1 176 ? 13.766 8.014 -7.101 1.00 95.25 176 LEU A O 1
ATOM 1434 N N . MET A 1 177 ? 14.314 6.514 -8.680 1.00 92.88 177 MET A N 1
ATOM 1435 C CA . MET A 1 177 ? 15.661 6.274 -8.150 1.00 92.88 177 MET A CA 1
ATOM 1436 C C . MET A 1 177 ? 16.600 7.480 -8.310 1.00 92.88 177 MET A C 1
ATOM 1438 O O . MET A 1 177 ? 17.563 7.613 -7.553 1.00 92.88 177 MET A O 1
ATOM 1442 N N . LYS A 1 178 ? 16.329 8.379 -9.265 1.00 92.25 178 LYS A N 1
ATOM 1443 C CA . LYS A 1 178 ? 17.063 9.643 -9.445 1.00 92.25 178 LYS A CA 1
ATOM 1444 C C . LYS A 1 178 ? 16.564 10.766 -8.543 1.00 92.25 178 LYS A C 1
ATOM 1446 O O . LYS A 1 178 ? 17.296 11.750 -8.402 1.00 92.25 178 LYS A O 1
ATOM 1451 N N . SER A 1 179 ? 15.375 10.640 -7.958 1.00 92.62 179 SER A N 1
ATOM 1452 C CA . SER A 1 179 ? 14.785 11.678 -7.114 1.00 92.62 179 SER A CA 1
ATOM 1453 C C . SER A 1 179 ? 15.655 11.987 -5.894 1.00 92.62 179 SER A C 1
ATOM 1455 O O . SER A 1 179 ? 16.256 11.096 -5.286 1.00 92.62 179 SER A O 1
ATOM 1457 N N . ASP A 1 180 ? 15.713 13.265 -5.516 1.00 90.50 180 ASP A N 1
ATOM 1458 C CA . ASP A 1 180 ? 16.468 13.699 -4.337 1.00 90.50 180 ASP A CA 1
ATOM 1459 C C . ASP A 1 180 ? 15.905 13.080 -3.054 1.00 90.50 180 ASP A C 1
ATOM 1461 O O . ASP A 1 180 ? 16.668 12.707 -2.165 1.00 90.50 180 ASP A O 1
ATOM 1465 N N . GLU A 1 181 ? 14.583 12.893 -2.990 1.00 90.44 181 GLU A N 1
ATOM 1466 C CA . GLU A 1 181 ? 13.916 12.213 -1.879 1.00 90.44 181 GLU A CA 1
ATOM 1467 C C . GLU A 1 181 ? 14.448 10.787 -1.700 1.00 90.44 181 GLU A C 1
ATOM 1469 O O . GLU A 1 181 ? 14.834 10.404 -0.594 1.00 90.44 181 GLU A O 1
ATOM 1474 N N . PHE A 1 182 ? 14.521 10.004 -2.781 1.00 91.12 182 PHE A N 1
ATOM 1475 C CA . PHE A 1 182 ? 15.003 8.628 -2.708 1.00 91.12 182 PHE A CA 1
ATOM 1476 C C . PHE A 1 182 ? 16.499 8.554 -2.396 1.00 91.12 182 PHE A C 1
ATOM 1478 O O . PHE A 1 182 ? 16.915 7.759 -1.552 1.00 91.12 182 PHE A O 1
ATOM 1485 N N . LYS A 1 183 ? 17.318 9.410 -3.019 1.00 89.75 183 LYS A N 1
ATOM 1486 C CA . LYS A 1 183 ? 18.762 9.495 -2.733 1.00 89.75 183 LYS A CA 1
ATOM 1487 C C . LYS A 1 183 ? 19.028 9.813 -1.264 1.00 89.75 183 LYS A C 1
ATOM 1489 O O . LYS A 1 183 ? 19.844 9.142 -0.627 1.00 89.75 183 LYS A O 1
ATOM 1494 N N . LEU A 1 184 ? 18.307 10.798 -0.724 1.00 88.94 184 LEU A N 1
ATOM 1495 C CA . LEU A 1 184 ? 18.381 11.189 0.680 1.00 88.94 184 LEU A CA 1
ATOM 1496 C C . LEU A 1 184 ? 17.940 10.041 1.593 1.00 88.94 184 LEU A C 1
ATOM 1498 O O . LEU A 1 184 ? 18.641 9.712 2.547 1.00 88.94 184 LEU A O 1
ATOM 1502 N N . TYR A 1 185 ? 16.816 9.394 1.274 1.00 87.94 185 TYR A N 1
ATOM 1503 C CA . TYR A 1 185 ? 16.290 8.257 2.030 1.00 87.94 185 TYR A CA 1
ATOM 1504 C C . TYR A 1 185 ? 17.286 7.088 2.101 1.00 87.94 185 TYR A C 1
ATOM 1506 O O . TYR A 1 185 ? 17.542 6.548 3.186 1.00 87.94 185 TYR A O 1
ATOM 1514 N N . MET A 1 186 ? 17.886 6.739 0.959 1.00 87.50 186 MET A N 1
ATOM 1515 C CA . MET A 1 186 ? 18.873 5.664 0.832 1.00 87.50 186 MET A CA 1
ATOM 1516 C C . MET A 1 186 ? 20.236 6.020 1.433 1.00 87.50 186 MET A C 1
ATOM 1518 O O . MET A 1 186 ? 21.036 5.114 1.668 1.00 87.50 186 MET A O 1
ATOM 1522 N N . ASN A 1 187 ? 20.515 7.308 1.669 1.00 84.19 187 ASN A N 1
ATOM 1523 C CA . ASN A 1 187 ? 21.837 7.824 2.034 1.00 84.19 187 ASN A CA 1
ATOM 1524 C C . ASN A 1 187 ? 22.942 7.328 1.074 1.00 84.19 187 ASN A C 1
ATOM 1526 O O . ASN A 1 187 ? 24.026 6.922 1.495 1.00 84.19 187 ASN A O 1
ATOM 1530 N N . LYS A 1 188 ? 22.634 7.297 -0.229 1.00 71.69 188 LYS A N 1
ATOM 1531 C CA . LYS A 1 188 ? 23.543 6.862 -1.300 1.00 71.69 188 LYS A CA 1
ATOM 1532 C C . LYS A 1 188 ? 23.701 7.988 -2.316 1.00 71.69 188 LYS A C 1
ATOM 1534 O O . LYS A 1 188 ? 22.710 8.568 -2.748 1.00 71.69 188 LYS A O 1
ATOM 1539 N N . SER A 1 189 ? 24.940 8.276 -2.708 1.00 58.75 189 SER A N 1
ATOM 1540 C CA . SER A 1 189 ? 25.258 9.310 -3.701 1.00 58.75 189 SER A CA 1
ATOM 1541 C C . SER A 1 189 ? 25.396 8.764 -5.125 1.00 58.75 189 SER A C 1
ATOM 1543 O O . SER A 1 189 ? 25.074 9.478 -6.071 1.00 58.75 189 SER A O 1
ATOM 1545 N N . ASP A 1 190 ? 25.800 7.499 -5.289 1.00 58.06 190 ASP A N 1
ATOM 1546 C CA . ASP A 1 190 ? 26.144 6.941 -6.601 1.00 58.06 190 ASP A CA 1
ATOM 1547 C C . ASP A 1 190 ? 25.123 5.916 -7.107 1.00 58.06 190 ASP A C 1
ATOM 1549 O O . ASP A 1 190 ? 24.980 4.813 -6.577 1.00 58.06 190 ASP A O 1
ATOM 1553 N N . PHE A 1 191 ? 24.457 6.280 -8.205 1.00 69.81 191 PHE A N 1
ATOM 1554 C CA . PHE A 1 191 ? 23.507 5.453 -8.955 1.00 69.81 191 PHE A CA 1
ATOM 1555 C C . PHE A 1 191 ? 24.014 5.198 -10.382 1.00 69.81 191 PHE A C 1
ATOM 1557 O O . PHE A 1 191 ? 23.289 5.355 -11.364 1.00 69.81 191 PHE A O 1
ATOM 1564 N N . ASN A 1 192 ? 25.289 4.821 -10.509 1.00 63.34 192 ASN A N 1
ATOM 1565 C CA . ASN A 1 192 ? 25.988 4.705 -11.798 1.00 63.34 192 ASN A CA 1
ATOM 1566 C C . ASN A 1 192 ? 25.328 3.732 -12.796 1.00 63.34 192 ASN A C 1
ATOM 1568 O O . ASN A 1 192 ? 25.548 3.849 -13.997 1.00 63.34 192 ASN A O 1
ATOM 1572 N N . PHE A 1 193 ? 24.482 2.811 -12.326 1.00 69.50 193 PHE A N 1
ATOM 1573 C CA . PHE A 1 193 ? 23.739 1.866 -13.167 1.00 69.50 193 PHE A CA 1
ATOM 1574 C C . PHE A 1 193 ? 22.575 2.503 -13.950 1.00 69.50 193 PHE A C 1
ATOM 1576 O O . PHE A 1 193 ? 22.121 1.928 -14.931 1.00 69.50 193 PHE A O 1
ATOM 1583 N N . LEU A 1 194 ? 22.106 3.699 -13.572 1.00 64.88 194 LEU A N 1
ATOM 1584 C CA . LEU A 1 194 ? 20.954 4.353 -14.214 1.00 64.88 194 LEU A CA 1
ATOM 1585 C C . LEU A 1 194 ? 21.264 4.997 -15.579 1.00 64.88 194 LEU A C 1
ATOM 1587 O O . LEU A 1 194 ? 20.347 5.503 -16.236 1.00 64.88 194 LEU A O 1
ATOM 1591 N N . ASN A 1 195 ? 22.539 5.013 -15.978 1.00 60.56 195 ASN A N 1
ATOM 1592 C CA . ASN A 1 195 ? 23.035 5.643 -17.207 1.00 60.56 195 ASN A CA 1
ATOM 1593 C C . ASN A 1 195 ? 23.214 4.661 -18.380 1.00 60.56 195 ASN A C 1
ATOM 1595 O O . ASN A 1 195 ? 23.619 5.094 -19.456 1.00 60.56 195 ASN A O 1
ATOM 1599 N N . ASN A 1 196 ? 22.883 3.381 -18.174 1.00 53.44 196 ASN A N 1
ATOM 1600 C CA . ASN A 1 196 ? 22.791 2.353 -19.215 1.00 53.44 196 ASN A CA 1
ATOM 1601 C C . ASN A 1 196 ? 21.322 2.008 -19.525 1.00 53.44 196 ASN A C 1
ATOM 1603 O O . ASN A 1 196 ? 21.097 1.378 -20.575 1.00 53.44 196 ASN A O 1
#

Foldseek 3Di:
DDLVVLLVVLLVLVVVPVVDPDDDPLPVLLVLLVVLLVCLLPDPVSLVVLVVQCPDSDLSSNLSSLLSNLVSLPDDLSSLSNLLSVLVNCVVVVNCVVCVVSLLSSLQSLLSNFLSSLVSLVSLVCQCPPDPPVVSNLSSLSNLLSNVLVDVVSVVVLLVQCVDPDPVSNVSSLCCCVDPVSCVSNVHDDPPSNVD

pLDDT: mean 86.58, std 9.54, range [53.03, 97.25]

Secondary structure (DSSP, 8-state):
--HHHHHHHHHHHHHHHHHS---S-HHHHHHHHHHHHHHHTT-HHHHHHHHHHTT-SSHHHHHHHHHHHHHT----GGGHHHHHHHHHHHHHTT-TTTTHHHHHHHHHHHHHHGGGGGGGHHHHHHHHHS---HHHHHHHHHHHHTTTTT-HHHHHHHHHHTT-SSHHHHHHHHHHHHSHHHHHHHT----GGGG-

Sequence (196 aa):
MAEKDMVISHTKALLAYFTVKDTEDYRSIYDTIKELRELSFSSDVAKNKLLKLIYSENINTKMHSAESLSFTKSFPEEVIPVFQAFLEVAREQDKVDEMDGWLRLCLGSIARYEDKAMLAEKNVWEYLYTQKNVNLILYAIEALSKIAKVSTASWTILCLMCHHEDETIRNFSKDLMKSDEFKLYMNKSDFNFLNN

Radius of gyration: 17.43 Å; chains: 1; bounding box: 52×31×43 Å